Protein AF-A0A8C2XLB7-F1 (afdb_monomer_lite)

Organism: Cyclopterus lumpus (NCBI:txid8103)

Foldseek 3Di:
DDDDDDDDDDDDDDDDDDDDDDDDDDDDDDDDDDDDCPPVPVPPQVVNVVVVVLVVVLVVVLVPPPQCVVCVVVCVVPVVVSVVVSVVVSVVVSVVSVVVVVVCCVVVVVNVVSVVVVVVCVVCVVPPDDDDDDPVPCVVNVCVVCVVVVVVVVVVVVVVVVVVVVVVVVVVVVVVVVVVVVVVVVVVVVVVVVVVVVVVVVVVVVVVVVVVVVVPDDDDPDDD

Radius of gyration: 52.18 Å; chains: 1; bounding box: 110×60×165 Å

Structure (mmCIF, N/CA/C/O backbone):
data_AF-A0A8C2XLB7-F1
#
_entry.id   AF-A0A8C2XLB7-F1
#
loop_
_atom_site.group_PDB
_atom_site.id
_atom_site.type_symbol
_atom_site.label_atom_id
_atom_site.label_alt_id
_atom_site.label_comp_id
_atom_site.label_asym_id
_atom_site.label_entity_id
_atom_site.label_seq_id
_atom_site.pdbx_PDB_ins_code
_atom_site.Cartn_x
_a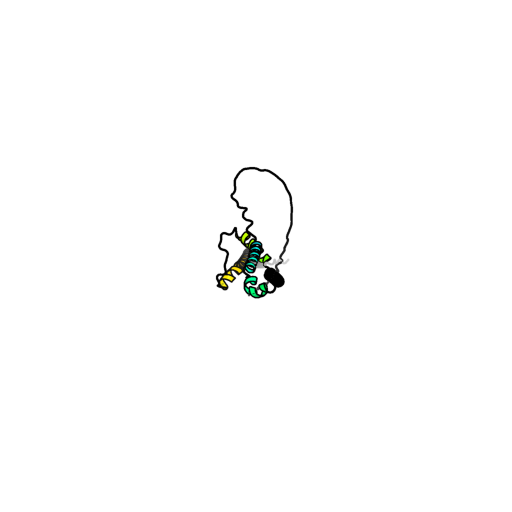tom_site.Cartn_y
_atom_site.Cartn_z
_atom_site.occupancy
_atom_site.B_iso_or_equiv
_atom_site.auth_seq_id
_atom_site.auth_comp_id
_atom_site.auth_asym_id
_atom_site.auth_atom_id
_atom_site.pdbx_PDB_model_num
ATOM 1 N N . LEU A 1 1 ? 16.020 -14.534 -42.949 1.00 37.28 1 LEU A N 1
ATOM 2 C CA . LEU A 1 1 ? 16.838 -15.021 -41.814 1.00 37.28 1 LEU A CA 1
ATOM 3 C C . LEU A 1 1 ? 17.151 -13.826 -40.925 1.00 37.28 1 LEU A C 1
ATOM 5 O O . LEU A 1 1 ? 17.959 -13.000 -41.322 1.00 37.28 1 LEU A O 1
ATOM 9 N N . ALA A 1 2 ? 16.449 -13.677 -39.801 1.00 36.38 2 ALA A N 1
ATOM 10 C CA . ALA A 1 2 ? 16.677 -12.588 -38.850 1.00 36.38 2 ALA A CA 1
ATOM 11 C C . ALA A 1 2 ? 17.469 -13.130 -37.654 1.00 36.38 2 ALA A C 1
ATOM 13 O O . ALA A 1 2 ? 17.045 -14.103 -37.034 1.00 36.38 2 ALA A O 1
ATOM 14 N N . VAL A 1 3 ? 18.616 -12.521 -37.353 1.00 40.06 3 VAL A N 1
ATOM 15 C CA . VAL A 1 3 ? 19.449 -12.897 -36.204 1.00 40.06 3 VAL A CA 1
ATOM 16 C C . VAL A 1 3 ? 19.036 -12.038 -35.012 1.00 40.06 3 VAL A C 1
ATOM 18 O O . VAL A 1 3 ? 19.357 -10.854 -34.949 1.00 40.06 3 VAL A O 1
ATOM 21 N N . LEU A 1 4 ? 18.308 -12.639 -34.071 1.00 41.53 4 LEU A N 1
ATOM 22 C CA . LEU A 1 4 ? 18.019 -12.044 -32.767 1.00 41.53 4 LEU A CA 1
ATOM 23 C C . LEU A 1 4 ? 19.268 -12.147 -31.884 1.00 41.53 4 LEU A C 1
ATOM 25 O O . LEU A 1 4 ? 19.548 -13.202 -31.319 1.00 41.53 4 LEU A O 1
ATOM 29 N N . VAL A 1 5 ? 20.016 -11.050 -31.761 1.00 49.38 5 VAL A N 1
ATOM 30 C CA . VAL A 1 5 ? 21.087 -10.931 -30.763 1.00 49.38 5 VAL A CA 1
ATOM 31 C C . VAL A 1 5 ? 20.461 -10.465 -29.451 1.00 49.38 5 VAL A C 1
ATOM 33 O O . VAL A 1 5 ? 20.040 -9.319 -29.324 1.00 49.38 5 VAL A O 1
ATOM 36 N N . TYR A 1 6 ? 20.365 -11.377 -28.487 1.00 34.84 6 TYR A N 1
ATOM 37 C CA . TYR A 1 6 ? 19.761 -11.124 -27.182 1.00 34.84 6 TYR A CA 1
ATOM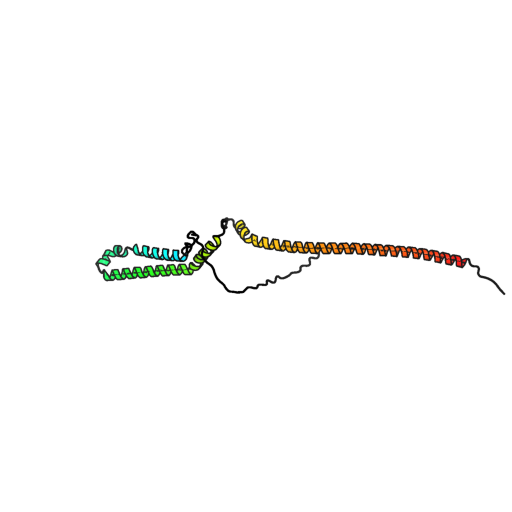 38 C C . TYR A 1 6 ? 20.851 -10.779 -26.159 1.00 34.84 6 TYR A C 1
ATOM 40 O O . TYR A 1 6 ? 21.560 -11.663 -25.681 1.00 34.84 6 TYR A O 1
ATOM 48 N N . THR A 1 7 ? 21.004 -9.497 -25.821 1.00 47.25 7 THR A N 1
ATOM 49 C CA . THR A 1 7 ? 21.932 -9.041 -24.773 1.00 47.25 7 THR A CA 1
ATOM 50 C C . THR A 1 7 ? 21.168 -8.611 -23.527 1.00 47.25 7 THR A C 1
ATOM 52 O O . THR A 1 7 ? 20.500 -7.578 -23.525 1.00 47.25 7 THR A O 1
ATOM 55 N N . HIS A 1 8 ? 21.297 -9.388 -22.451 1.00 36.34 8 HIS A N 1
ATOM 56 C CA . HIS A 1 8 ? 20.912 -8.949 -21.112 1.00 36.34 8 HIS A CA 1
ATOM 57 C C . HIS A 1 8 ? 21.812 -7.793 -20.653 1.00 36.34 8 HIS A C 1
ATOM 59 O O . HIS A 1 8 ? 23.034 -7.911 -20.715 1.00 36.34 8 HIS A O 1
ATOM 65 N N . THR A 1 9 ? 21.212 -6.748 -20.082 1.00 37.69 9 THR A N 1
ATOM 66 C CA . THR A 1 9 ? 21.927 -5.739 -19.288 1.00 37.69 9 THR A CA 1
ATOM 67 C C . THR A 1 9 ? 21.267 -5.643 -17.918 1.00 37.69 9 THR A C 1
ATOM 69 O O . THR A 1 9 ? 20.058 -5.442 -17.806 1.00 37.69 9 THR A O 1
ATOM 72 N N . THR A 1 10 ? 22.057 -5.846 -16.868 1.00 34.62 10 THR A N 1
ATOM 73 C CA . THR A 1 10 ? 21.613 -5.867 -15.470 1.00 34.62 10 THR A CA 1
ATOM 74 C C . THR A 1 10 ? 21.471 -4.461 -14.897 1.00 34.62 10 THR A C 1
ATOM 76 O O . THR A 1 10 ? 22.337 -3.614 -15.101 1.00 34.62 10 THR A O 1
ATOM 79 N N . VAL A 1 11 ? 20.408 -4.229 -14.125 1.00 35.34 11 VAL A N 1
ATOM 80 C CA . VAL A 1 11 ? 20.169 -2.965 -13.415 1.00 35.34 11 VAL A CA 1
ATOM 81 C C . VAL A 1 11 ? 21.016 -2.903 -12.144 1.00 35.34 11 VAL A C 1
ATOM 83 O O . VAL A 1 11 ? 20.865 -3.747 -11.264 1.00 35.34 11 VAL A O 1
ATOM 86 N N . THR A 1 12 ? 21.836 -1.862 -12.005 1.00 32.91 12 THR A N 1
ATOM 87 C CA . THR A 1 12 ? 22.438 -1.460 -10.725 1.00 32.91 12 THR A CA 1
ATOM 88 C C . THR A 1 12 ? 21.672 -0.272 -10.153 1.00 32.91 12 THR A C 1
ATOM 90 O O . THR A 1 12 ? 21.624 0.799 -10.756 1.00 32.91 12 THR A O 1
ATOM 93 N N . VAL A 1 13 ? 21.049 -0.478 -8.993 1.00 38.56 13 VAL A N 1
ATOM 94 C CA . VAL A 1 13 ? 20.425 0.581 -8.190 1.00 38.56 13 VAL A CA 1
ATOM 95 C C . VAL A 1 13 ? 21.513 1.236 -7.355 1.00 38.56 13 VAL A C 1
ATOM 97 O O . VAL A 1 13 ? 22.190 0.526 -6.617 1.00 38.56 13 VAL A O 1
ATOM 100 N N . ASP A 1 14 ? 21.622 2.562 -7.417 1.00 32.06 14 ASP A N 1
ATOM 101 C CA . ASP A 1 14 ? 22.458 3.318 -6.485 1.00 32.06 14 ASP A CA 1
ATOM 102 C C . ASP A 1 14 ? 21.604 4.214 -5.581 1.00 32.06 14 ASP A C 1
ATOM 104 O O . ASP A 1 14 ? 20.571 4.753 -5.994 1.00 32.06 14 ASP A O 1
ATOM 108 N N . ARG A 1 15 ? 21.993 4.288 -4.307 1.00 35.62 15 ARG A N 1
ATOM 109 C CA . ARG A 1 15 ? 21.158 4.768 -3.197 1.00 35.62 15 ARG A CA 1
ATOM 110 C C . ARG A 1 15 ? 22.037 5.521 -2.205 1.00 35.62 15 ARG A C 1
ATOM 112 O O . ARG A 1 15 ? 22.774 4.890 -1.455 1.00 35.62 15 ARG A O 1
ATOM 119 N N . MET A 1 16 ? 21.908 6.845 -2.143 1.00 33.50 16 MET A N 1
ATOM 120 C CA . MET A 1 16 ? 22.574 7.666 -1.127 1.00 33.50 16 MET A CA 1
ATOM 121 C C . MET A 1 16 ? 21.595 8.633 -0.453 1.00 33.50 16 MET A C 1
ATOM 123 O O . MET A 1 16 ? 20.759 9.254 -1.108 1.00 33.50 16 MET A O 1
ATOM 127 N N . ASN A 1 17 ? 21.721 8.717 0.871 1.00 33.91 17 ASN A N 1
ATOM 128 C CA . ASN A 1 17 ? 20.964 9.572 1.784 1.00 33.91 17 ASN A CA 1
ATOM 129 C C . ASN A 1 17 ? 21.860 10.712 2.320 1.00 33.91 17 ASN A C 1
ATOM 131 O O . ASN A 1 17 ? 23.079 10.573 2.273 1.00 33.91 17 ASN A O 1
ATOM 135 N N . GLU A 1 18 ? 21.232 11.704 2.980 1.00 32.34 18 GLU A N 1
ATOM 136 C CA . GLU A 1 18 ? 21.797 12.507 4.100 1.00 32.34 18 GLU A CA 1
ATOM 137 C C . GLU A 1 18 ? 22.985 13.466 3.761 1.00 32.34 18 GLU A C 1
ATOM 139 O O . GLU A 1 18 ? 23.674 13.294 2.765 1.00 32.34 18 GLU A O 1
ATOM 144 N N . ALA A 1 19 ? 23.274 14.564 4.486 1.00 33.53 19 ALA A N 1
ATOM 145 C CA . ALA A 1 19 ? 22.694 15.129 5.717 1.00 33.53 19 ALA A CA 1
ATOM 146 C C . ALA A 1 19 ? 22.986 16.657 5.890 1.00 33.53 19 ALA A C 1
ATOM 148 O O . ALA A 1 19 ? 24.011 17.135 5.421 1.00 33.53 19 ALA A O 1
ATOM 149 N N . THR A 1 20 ? 22.116 17.350 6.649 1.00 34.31 20 THR A N 1
ATOM 150 C CA . THR A 1 20 ? 22.376 18.399 7.688 1.00 34.31 20 THR A CA 1
ATOM 151 C C . THR A 1 20 ? 23.184 19.699 7.405 1.00 34.31 20 THR A C 1
ATOM 153 O O . THR A 1 20 ? 24.314 19.653 6.933 1.00 34.31 20 THR A O 1
ATOM 156 N N . GLY A 1 21 ? 22.680 20.866 7.869 1.00 30.14 21 GLY A N 1
ATOM 157 C CA . GLY A 1 21 ? 23.455 22.125 8.015 1.00 30.14 21 GLY A CA 1
ATOM 158 C C . GLY A 1 21 ? 22.651 23.366 8.486 1.00 30.14 21 GLY A C 1
ATOM 159 O O . GLY A 1 21 ? 21.581 23.632 7.956 1.00 30.14 21 GLY A O 1
ATOM 160 N N . ASP A 1 22 ? 23.185 24.144 9.443 1.00 32.22 22 ASP A N 1
ATOM 161 C CA . ASP A 1 22 ? 22.467 25.121 10.311 1.00 32.22 22 ASP A CA 1
ATOM 162 C C . ASP A 1 22 ? 23.403 26.309 10.731 1.00 32.22 22 ASP A C 1
ATOM 164 O O . ASP A 1 22 ? 24.603 26.208 10.482 1.00 32.22 22 ASP A O 1
ATOM 168 N N . VAL A 1 23 ? 23.036 27.463 11.342 1.00 34.12 23 VAL A N 1
ATOM 169 C CA . VAL A 1 23 ? 21.829 27.942 12.079 1.00 34.12 23 VAL A CA 1
ATOM 170 C C . VAL A 1 23 ? 21.727 29.507 12.099 1.00 34.12 23 VAL A C 1
ATOM 172 O O . VAL A 1 23 ? 22.755 30.171 11.996 1.00 34.12 23 VAL A O 1
ATOM 175 N N . SER A 1 24 ? 20.544 30.094 12.404 1.00 32.78 24 SER A N 1
ATOM 176 C CA . SER A 1 24 ? 20.321 31.489 12.930 1.00 32.78 24 SER A CA 1
ATOM 177 C C . SER A 1 24 ? 20.486 32.691 11.938 1.00 32.78 24 SER A C 1
ATOM 179 O O . SER A 1 24 ? 21.219 32.588 10.966 1.00 32.78 24 SER A O 1
ATOM 181 N N . SER A 1 25 ? 19.838 33.878 12.052 1.00 38.06 25 SER A N 1
ATOM 182 C CA . SER A 1 25 ? 19.299 34.623 13.224 1.00 38.06 25 SER A CA 1
ATOM 183 C C . SER A 1 25 ? 18.144 35.626 12.924 1.00 38.06 25 SER A C 1
ATOM 185 O O . SER A 1 25 ? 18.130 36.213 11.852 1.00 38.06 25 SER A O 1
ATOM 187 N N . GLN A 1 26 ? 17.245 35.843 13.912 1.00 35.03 26 GLN A N 1
ATOM 188 C CA . GLN A 1 26 ? 16.672 37.114 14.476 1.00 35.03 26 GLN A CA 1
ATOM 189 C C . GLN A 1 26 ? 16.518 38.414 13.620 1.00 35.03 26 GLN A C 1
ATOM 191 O O . GLN A 1 26 ? 17.398 38.725 12.834 1.00 35.03 26 GLN A O 1
ATOM 196 N N . THR A 1 27 ? 15.549 39.347 13.785 1.00 28.95 27 THR A N 1
ATOM 197 C CA . THR A 1 27 ? 14.353 39.554 14.662 1.00 28.95 27 THR A CA 1
ATOM 198 C C . THR A 1 27 ? 13.539 40.774 14.152 1.00 28.95 27 THR A C 1
ATOM 200 O O . THR A 1 27 ? 14.159 41.807 13.910 1.00 28.95 27 THR A O 1
ATOM 203 N N . THR A 1 28 ? 12.188 40.753 14.092 1.00 29.28 28 THR A N 1
ATOM 204 C CA . THR A 1 28 ? 11.311 41.943 14.363 1.00 29.28 28 THR A CA 1
ATOM 205 C C . THR A 1 28 ? 9.801 41.622 14.463 1.00 29.28 28 THR A C 1
ATOM 207 O O . THR A 1 28 ? 9.283 40.792 13.725 1.00 29.28 28 THR A O 1
ATOM 210 N N . ILE A 1 29 ? 9.102 42.323 15.369 1.00 36.28 29 ILE A N 1
ATOM 211 C CA . ILE A 1 29 ? 7.653 42.342 15.719 1.00 36.28 29 ILE A CA 1
ATOM 212 C C . ILE A 1 29 ? 7.376 43.794 16.229 1.00 36.28 29 ILE A C 1
ATOM 214 O O . ILE A 1 29 ? 8.355 44.381 16.702 1.00 36.28 29 ILE A O 1
ATOM 218 N N . PRO A 1 30 ? 6.161 44.418 16.204 1.00 44.00 30 PRO A N 1
ATOM 219 C CA . PRO A 1 30 ? 4.799 43.881 15.991 1.00 44.00 30 PRO A CA 1
ATOM 220 C C . PRO A 1 30 ? 3.924 44.588 14.922 1.00 44.00 30 PRO A C 1
ATOM 222 O O . PRO A 1 30 ? 4.174 45.718 14.518 1.00 44.00 30 PRO A O 1
ATOM 225 N N . GLY A 1 31 ? 2.791 43.961 14.573 1.00 29.36 31 GLY A N 1
ATOM 226 C CA . GLY A 1 31 ? 1.673 44.592 13.855 1.00 29.36 31 GLY A CA 1
ATOM 227 C C . GLY A 1 31 ? 0.342 43.896 14.168 1.00 29.36 31 GLY A C 1
ATOM 228 O O . GLY A 1 31 ? 0.241 42.679 14.045 1.00 29.36 31 GLY A O 1
ATOM 229 N N . SER A 1 32 ? -0.661 44.652 14.628 1.00 42.28 32 SER A N 1
ATOM 230 C CA . SER A 1 32 ? -1.947 44.120 15.114 1.00 42.28 32 SER A CA 1
ATOM 231 C C . SER A 1 32 ? -2.827 43.548 13.993 1.00 42.28 32 SER A C 1
ATOM 233 O O . SER A 1 32 ? -2.998 44.181 12.953 1.00 42.28 32 SER A O 1
ATOM 235 N N . GLY A 1 33 ? -3.444 42.387 14.235 1.00 30.98 33 GLY A N 1
ATOM 236 C CA . GLY A 1 33 ? -4.408 41.759 13.329 1.00 30.98 33 GLY A CA 1
ATOM 237 C C . GLY A 1 33 ? -5.014 40.495 13.939 1.00 30.98 33 GLY A C 1
ATOM 238 O O . GLY A 1 33 ? -4.399 39.432 13.919 1.00 30.98 33 GLY A O 1
ATOM 239 N N . SER A 1 34 ? -6.213 40.606 14.513 1.00 44.50 34 SER A N 1
ATOM 240 C CA . SER A 1 34 ? -6.883 39.518 15.236 1.00 44.50 34 SER A CA 1
ATOM 241 C C . SER A 1 34 ? -7.286 38.359 14.312 1.00 44.50 34 SER A C 1
ATOM 243 O O . SER A 1 34 ? -8.331 38.406 13.664 1.00 44.50 34 SER A O 1
ATOM 245 N N . LYS A 1 35 ? -6.482 37.290 14.280 1.00 41.12 35 LYS A N 1
ATOM 246 C CA . LYS A 1 35 ? -6.870 36.010 13.667 1.00 41.12 35 LYS A CA 1
ATOM 247 C C . LYS A 1 35 ? -7.915 35.266 14.526 1.00 41.12 35 LYS A C 1
ATOM 249 O O . LYS A 1 35 ? -7.868 35.363 15.754 1.00 41.12 35 LYS A O 1
ATOM 254 N N . PRO A 1 36 ? -8.838 34.499 13.912 1.00 45.75 36 PRO A N 1
ATOM 255 C CA . PRO A 1 36 ? -9.759 33.623 14.635 1.00 45.75 36 PRO A CA 1
ATOM 256 C C . PRO A 1 36 ? -9.019 32.414 15.251 1.00 45.75 36 PRO A C 1
ATOM 258 O O . PRO A 1 36 ? -7.890 32.119 14.856 1.00 45.75 36 PRO A O 1
ATOM 261 N N . PRO A 1 37 ? -9.628 31.692 16.213 1.00 45.28 37 PRO A N 1
ATOM 262 C CA . PRO A 1 37 ? -8.943 30.659 16.992 1.00 45.28 37 PRO A CA 1
ATOM 263 C C . PRO A 1 37 ? -8.739 29.347 16.209 1.00 45.28 37 PRO A C 1
ATOM 265 O O . PRO A 1 37 ? -9.473 28.377 16.406 1.00 45.28 37 PRO A O 1
ATOM 268 N N . GLU A 1 38 ? -7.705 29.304 15.364 1.00 46.84 38 GLU A N 1
ATOM 269 C CA . GLU A 1 38 ? -7.205 28.074 14.719 1.00 46.84 38 GLU A CA 1
ATOM 270 C C . GLU A 1 38 ? -6.606 27.086 15.757 1.00 46.84 38 GLU A C 1
ATOM 272 O O . GLU A 1 38 ? -6.640 25.874 15.568 1.00 46.84 38 GLU A O 1
ATOM 277 N N . GLU A 1 39 ? -6.166 27.561 16.930 1.00 41.53 39 GLU A N 1
ATOM 278 C CA . GLU A 1 39 ? -5.491 26.761 17.975 1.00 41.53 39 GLU A CA 1
ATOM 279 C C . GLU A 1 39 ? -6.414 25.911 18.881 1.00 41.53 39 GLU A C 1
ATOM 281 O O . GLU A 1 39 ? -6.032 25.496 19.975 1.00 41.53 39 GLU A O 1
ATOM 286 N N . LYS A 1 40 ? -7.624 25.562 18.426 1.00 37.53 40 LYS A N 1
ATOM 287 C CA . LYS A 1 40 ? -8.407 24.468 19.048 1.00 37.53 40 LYS A CA 1
ATOM 288 C C . LYS A 1 40 ? -7.981 23.077 18.543 1.00 37.53 40 LYS A C 1
ATOM 290 O O . LYS A 1 40 ? -8.587 22.073 18.913 1.00 37.53 40 LYS A O 1
ATOM 295 N N . GLU A 1 41 ? -6.935 23.010 17.715 1.00 43.84 41 GLU A N 1
ATOM 296 C CA . GLU A 1 41 ? -6.441 21.800 17.044 1.00 43.84 41 GLU A CA 1
ATOM 297 C C . GLU A 1 41 ? -5.602 20.837 17.897 1.00 43.84 41 GLU A C 1
ATOM 299 O O . GLU A 1 41 ? -5.209 19.780 17.403 1.00 43.84 41 GLU A O 1
ATOM 304 N N . ALA A 1 42 ? -5.488 21.057 19.210 1.00 46.03 42 ALA A N 1
ATOM 305 C CA . ALA A 1 42 ? -5.314 19.945 20.148 1.00 46.03 42 ALA A CA 1
ATOM 306 C C . ALA A 1 42 ? -6.610 19.101 20.239 1.00 46.03 42 ALA A C 1
ATOM 308 O O . ALA A 1 42 ? -7.129 18.850 21.332 1.00 46.03 42 ALA A O 1
ATOM 309 N N . ARG A 1 43 ? -7.144 18.656 19.082 1.00 52.19 43 ARG A N 1
ATOM 310 C CA . ARG A 1 43 ? -8.185 17.625 18.997 1.00 52.19 43 ARG A CA 1
ATOM 311 C C . ARG A 1 43 ? -7.709 16.472 19.871 1.00 52.19 43 ARG A C 1
ATOM 313 O O . ARG A 1 43 ? -6.576 16.016 19.723 1.00 52.19 43 ARG A O 1
ATOM 320 N N . PHE A 1 44 ? -8.547 16.054 20.819 1.00 57.38 44 PHE A N 1
ATOM 321 C CA . PHE A 1 44 ? -8.211 14.983 21.753 1.00 57.38 44 PHE A CA 1
ATOM 322 C C . PHE A 1 44 ? -7.685 13.780 20.964 1.00 57.38 44 PHE A C 1
ATOM 324 O O . PHE A 1 44 ? -8.456 13.189 20.209 1.00 57.38 44 PHE A O 1
ATOM 331 N N . LYS A 1 45 ? -6.395 13.438 21.142 1.00 81.06 45 LYS A N 1
ATOM 332 C CA . LYS A 1 45 ? -5.796 12.225 20.563 1.00 81.06 45 LYS A CA 1
ATOM 333 C C . LYS A 1 45 ? -6.761 11.067 20.778 1.00 81.06 45 LYS A C 1
ATOM 335 O O . LYS A 1 45 ? -7.227 10.900 21.910 1.00 81.06 45 LYS A O 1
ATOM 340 N N . ARG A 1 46 ? -7.057 10.285 19.736 1.00 91.62 46 ARG A N 1
ATOM 341 C CA . ARG A 1 46 ? -8.126 9.267 19.783 1.00 91.62 46 ARG A CA 1
ATOM 342 C C . ARG A 1 46 ? -7.989 8.323 20.986 1.00 91.62 46 ARG A C 1
ATOM 344 O O . ARG A 1 46 ? -8.989 8.018 21.631 1.00 91.62 46 ARG A O 1
ATOM 351 N N . LEU A 1 47 ? -6.753 7.972 21.348 1.00 89.44 47 LEU A N 1
ATOM 352 C CA . LEU A 1 47 ? -6.415 7.198 22.549 1.00 89.44 47 LEU A CA 1
ATOM 353 C C . LEU A 1 47 ? -6.902 7.863 23.854 1.00 89.44 47 LEU A C 1
ATOM 355 O O . LEU A 1 47 ? -7.680 7.269 24.586 1.00 89.44 47 LEU A O 1
ATOM 359 N N . LYS A 1 48 ? -6.598 9.150 24.087 1.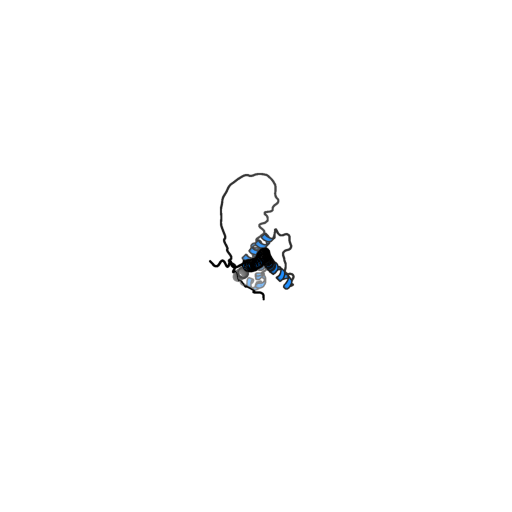00 90.44 48 LYS A N 1
ATOM 360 C CA . LYS A 1 48 ? -7.059 9.883 25.288 1.00 90.44 48 LYS A CA 1
ATOM 361 C C . LYS A 1 48 ? -8.584 9.960 25.405 1.00 90.44 48 LYS A C 1
ATOM 363 O O . LYS A 1 48 ? -9.116 10.109 26.506 1.00 90.44 48 LYS A O 1
ATOM 368 N N . LEU A 1 49 ? -9.297 9.939 24.275 1.00 92.75 49 LEU A N 1
ATOM 369 C CA . LEU A 1 49 ? -10.757 9.858 24.271 1.00 92.75 49 LEU A CA 1
ATOM 370 C C . LEU A 1 49 ? -11.227 8.445 24.643 1.00 92.75 49 LEU A C 1
ATOM 372 O O . LEU A 1 49 ? -12.132 8.321 25.465 1.00 92.75 49 LEU A O 1
ATOM 376 N N . PHE A 1 50 ? -10.595 7.412 24.081 1.00 92.38 50 PHE A N 1
ATOM 377 C CA . PHE A 1 50 ? -10.841 6.009 24.415 1.00 92.38 50 PHE A CA 1
ATOM 378 C C . PHE A 1 50 ? -10.642 5.744 25.916 1.00 92.38 50 PHE A C 1
ATOM 380 O O . PHE A 1 50 ? -11.591 5.313 26.570 1.00 92.38 50 PHE A O 1
ATOM 387 N N . ASP A 1 51 ? -9.494 6.120 26.488 1.00 91.56 51 ASP A N 1
ATOM 388 C CA . ASP A 1 51 ? -9.174 5.940 27.915 1.00 91.56 51 ASP A CA 1
ATOM 389 C C . ASP A 1 51 ? -10.257 6.555 28.812 1.00 91.56 51 ASP A C 1
ATOM 391 O O . ASP A 1 51 ? -10.791 5.925 29.726 1.00 91.56 51 ASP A O 1
ATOM 395 N N . LYS A 1 52 ? -10.648 7.795 28.493 1.00 93.81 52 LYS A N 1
ATOM 396 C CA . LYS A 1 52 ? -11.668 8.556 29.221 1.00 93.81 52 LYS A CA 1
ATOM 397 C C . LYS A 1 52 ? -13.064 7.940 29.107 1.00 93.81 52 LYS A C 1
ATOM 399 O O . LYS A 1 52 ? -13.845 8.037 30.054 1.00 93.81 52 LYS A O 1
ATOM 404 N N . VAL A 1 53 ? -13.405 7.349 27.961 1.00 94.69 53 VAL A N 1
ATOM 405 C CA . VAL A 1 53 ? -14.678 6.638 27.764 1.00 94.69 53 VAL A CA 1
ATOM 406 C C . VAL A 1 53 ? -14.674 5.320 28.533 1.00 94.69 53 VAL A C 1
ATOM 408 O O . VAL A 1 53 ? -15.655 5.036 29.221 1.00 94.69 53 VAL A O 1
ATOM 411 N N . MET A 1 54 ? -13.581 4.556 28.489 1.00 93.56 54 MET A N 1
ATOM 412 C CA . MET A 1 54 ? -13.458 3.286 29.207 1.00 93.56 54 MET A CA 1
ATOM 413 C C . MET A 1 54 ? -13.484 3.483 30.723 1.00 93.56 54 MET A C 1
ATOM 415 O O . MET A 1 54 ? -14.292 2.847 31.399 1.00 93.56 54 MET A O 1
ATOM 419 N N . GLN A 1 55 ? -12.714 4.442 31.251 1.00 92.94 55 GLN A N 1
ATOM 420 C CA . GLN A 1 55 ? -12.740 4.793 32.673 1.00 92.94 55 GLN A CA 1
ATOM 421 C C . GLN A 1 55 ? -14.160 5.160 33.135 1.00 92.94 55 GLN A C 1
ATOM 423 O O . GLN A 1 55 ? -14.677 4.560 34.076 1.00 92.94 55 GLN A O 1
ATOM 428 N N . LYS A 1 56 ? -14.833 6.090 32.440 1.00 94.94 56 LYS A N 1
ATOM 429 C CA . LYS A 1 56 ? -16.196 6.516 32.805 1.00 94.94 56 LYS A CA 1
ATOM 430 C C . LYS A 1 56 ? -17.245 5.416 32.665 1.00 94.94 56 LYS A C 1
ATOM 432 O O . LYS A 1 56 ? -18.255 5.446 33.368 1.00 94.94 56 LYS A O 1
ATOM 437 N N . SER A 1 57 ? -17.042 4.479 31.743 1.00 93.50 57 SER A N 1
ATOM 438 C CA . SER A 1 57 ? -17.939 3.335 31.565 1.00 93.50 57 SER A CA 1
ATOM 439 C C . SER A 1 57 ? -17.785 2.345 32.717 1.00 93.50 57 SER A C 1
ATOM 441 O O . SER A 1 57 ? -18.794 1.892 33.253 1.00 93.50 57 SER A O 1
ATOM 443 N N . LEU A 1 58 ? -16.549 2.087 33.163 1.00 92.06 58 LEU A N 1
ATOM 444 C CA . LEU A 1 58 ? -16.268 1.271 34.344 1.00 92.06 58 LEU A CA 1
ATOM 445 C C . LEU A 1 58 ? -16.821 1.914 35.626 1.00 92.06 58 LEU A C 1
ATOM 447 O O . LEU A 1 58 ? -17.513 1.237 36.380 1.00 92.06 58 LEU A O 1
ATOM 451 N N . GLU A 1 59 ? -16.587 3.212 35.843 1.00 91.31 59 GLU A N 1
ATOM 452 C CA . GLU A 1 59 ? -17.161 3.971 36.970 1.00 91.31 59 GLU A CA 1
ATOM 453 C C . GLU A 1 59 ? -18.689 3.797 37.025 1.00 91.31 59 GLU A C 1
ATOM 455 O O . GLU A 1 59 ? -19.228 3.300 38.013 1.00 91.31 59 GLU A O 1
ATOM 460 N N . LYS A 1 60 ? -19.390 4.078 35.916 1.00 92.44 60 LYS A N 1
ATOM 461 C CA . LYS A 1 60 ? -20.852 3.932 35.838 1.00 92.44 60 LYS A CA 1
ATOM 462 C C . LYS A 1 60 ? -21.356 2.499 35.997 1.00 92.44 60 LYS A C 1
ATOM 464 O O . LYS A 1 60 ? -22.453 2.308 36.519 1.00 92.44 60 LYS A O 1
ATOM 469 N N . PHE A 1 61 ? -20.613 1.508 35.509 1.00 89.69 61 PHE A N 1
ATOM 470 C CA . PHE A 1 61 ? -20.966 0.096 35.655 1.00 89.69 61 PHE A CA 1
ATOM 471 C C . PHE A 1 61 ? -20.932 -0.327 37.129 1.00 89.69 61 PHE A C 1
ATOM 473 O O . PHE A 1 61 ? -21.873 -0.956 37.614 1.00 89.69 61 PHE A O 1
ATOM 480 N N . ILE A 1 62 ? -19.894 0.097 37.851 1.00 87.88 62 ILE A N 1
ATOM 481 C CA . ILE A 1 62 ? -19.739 -0.137 39.288 1.00 87.88 62 ILE A CA 1
ATOM 482 C C . ILE A 1 62 ? -20.804 0.616 40.097 1.00 87.88 62 ILE A C 1
ATOM 484 O O . ILE A 1 62 ? -21.436 0.007 40.957 1.00 87.88 62 ILE A O 1
ATOM 488 N N . ASP A 1 63 ? -21.095 1.880 39.777 1.00 85.06 63 ASP A N 1
ATOM 489 C CA . ASP A 1 63 ? -22.171 2.649 40.429 1.00 85.06 63 ASP A CA 1
ATOM 490 C C . ASP A 1 63 ? -23.557 1.991 40.271 1.00 85.06 63 ASP A C 1
ATOM 492 O O . ASP A 1 63 ? -24.436 2.140 41.124 1.00 85.06 63 ASP A O 1
ATOM 496 N N . HIS A 1 64 ? -23.774 1.242 39.184 1.00 79.81 64 HIS A N 1
ATOM 497 C CA . HIS A 1 64 ? -25.014 0.496 38.954 1.00 79.81 64 HIS A CA 1
ATOM 498 C C . HIS A 1 64 ? -25.089 -0.845 39.704 1.00 79.81 64 HIS A C 1
ATOM 500 O O . HIS A 1 64 ? -26.170 -1.442 39.776 1.00 79.81 64 HIS A O 1
ATOM 506 N N . ALA A 1 65 ? -23.986 -1.332 40.281 1.00 76.69 65 ALA A N 1
ATOM 507 C CA . ALA A 1 65 ? -23.932 -2.610 40.980 1.00 76.69 65 ALA A CA 1
ATOM 508 C C . ALA A 1 65 ? -24.663 -2.532 42.334 1.00 76.69 65 ALA A C 1
ATOM 510 O O . ALA A 1 65 ? -24.101 -2.188 43.372 1.00 76.69 65 ALA A O 1
ATOM 511 N N . ARG A 1 66 ? -25.952 -2.898 42.358 1.00 81.31 66 ARG A N 1
ATOM 512 C CA . ARG A 1 66 ? -26.819 -2.790 43.551 1.00 81.31 66 ARG A CA 1
ATOM 513 C C . ARG A 1 66 ? -26.574 -3.851 44.643 1.00 81.31 66 ARG A C 1
ATOM 515 O O . ARG A 1 66 ? -27.527 -4.284 45.301 1.00 81.31 66 ARG A O 1
ATOM 522 N N . PHE A 1 67 ? -25.321 -4.249 44.861 1.00 82.75 67 PHE A N 1
ATOM 523 C CA . PHE A 1 67 ? -24.880 -5.350 45.731 1.00 82.75 67 PHE A CA 1
ATOM 524 C C . PHE A 1 67 ? -25.557 -5.340 47.114 1.00 82.75 67 PHE A C 1
ATOM 526 O O . PHE A 1 67 ? -26.174 -6.327 47.525 1.00 82.75 67 PHE A O 1
ATOM 533 N N . ALA A 1 68 ? -25.544 -4.190 47.797 1.00 80.12 68 ALA A N 1
ATOM 534 C CA . ALA A 1 68 ? -26.138 -4.040 49.126 1.00 80.12 68 ALA A CA 1
ATOM 535 C C . ALA A 1 68 ? -27.663 -4.241 49.167 1.00 80.12 68 ALA A C 1
ATOM 537 O O . ALA A 1 68 ? -28.205 -4.675 50.184 1.00 80.12 68 ALA A O 1
ATOM 538 N N . SER A 1 69 ? -28.369 -3.962 48.066 1.00 84.50 69 SER A N 1
ATOM 539 C CA . SER A 1 69 ? -29.815 -4.193 47.979 1.00 84.50 69 SER A CA 1
ATOM 540 C C . SER A 1 69 ? -30.151 -5.673 47.776 1.00 84.50 69 SER A C 1
ATOM 542 O O . SER A 1 69 ? -31.088 -6.171 48.402 1.00 84.50 69 SER A O 1
ATOM 544 N N . THR A 1 70 ? -29.344 -6.379 46.976 1.00 86.69 70 THR A N 1
ATOM 545 C CA . THR A 1 70 ? -29.512 -7.799 46.641 1.00 86.69 70 THR A CA 1
ATOM 546 C C . THR A 1 70 ? -29.228 -8.696 47.847 1.00 86.69 70 THR A C 1
ATOM 548 O O . THR A 1 70 ? -29.990 -9.617 48.129 1.00 86.69 70 THR A O 1
ATOM 551 N N . PHE A 1 71 ? -28.186 -8.387 48.627 1.00 87.69 71 PHE A N 1
ATOM 552 C CA . PHE A 1 71 ? -27.754 -9.200 49.774 1.00 87.69 71 PHE A CA 1
ATOM 553 C C . PHE A 1 71 ? -28.243 -8.685 51.143 1.00 87.69 71 PHE A C 1
ATOM 555 O O . PHE A 1 71 ? -27.696 -9.053 52.187 1.00 87.69 71 PHE A O 1
ATOM 562 N N . ARG A 1 72 ? -29.311 -7.869 51.172 1.00 88.81 72 ARG A N 1
ATOM 563 C CA . ARG A 1 72 ? -29.912 -7.276 52.392 1.00 88.81 72 ARG A CA 1
ATOM 564 C C . ARG A 1 72 ? -30.017 -8.214 53.613 1.00 88.81 72 ARG A C 1
ATOM 566 O O . ARG A 1 72 ? -29.674 -7.764 54.708 1.00 88.81 72 ARG A O 1
ATOM 573 N N . PRO A 1 73 ? -30.475 -9.481 53.500 1.00 91.25 73 PRO A N 1
ATOM 574 C CA . PRO A 1 73 ? -30.580 -10.375 54.659 1.00 91.25 73 PRO A CA 1
ATOM 575 C C . PRO A 1 73 ? -29.232 -10.701 55.314 1.00 91.25 73 PRO A C 1
ATOM 577 O O . PRO A 1 73 ? -29.182 -10.931 56.521 1.00 91.25 73 PRO A O 1
ATOM 580 N N . LEU A 1 74 ? -28.143 -10.707 54.539 1.00 88.25 74 LEU A N 1
ATOM 581 C CA . LEU A 1 74 ? -26.794 -10.986 55.031 1.00 88.25 74 LEU A CA 1
ATOM 582 C C . LEU A 1 74 ? -26.160 -9.733 55.651 1.00 88.25 74 LEU A C 1
ATOM 584 O O . LEU A 1 74 ? -25.588 -9.825 56.736 1.00 88.25 74 LEU A O 1
ATOM 588 N N . TYR A 1 75 ? -26.368 -8.557 55.043 1.00 90.00 75 TYR A N 1
ATOM 589 C CA . TYR A 1 75 ? -25.994 -7.260 55.632 1.00 90.00 75 TYR A CA 1
ATOM 590 C C . TYR A 1 75 ? -26.592 -7.056 57.032 1.00 90.00 75 TYR A C 1
ATOM 592 O O . TYR A 1 75 ? -25.898 -6.592 57.930 1.00 90.00 75 TYR A O 1
ATOM 600 N N . LYS A 1 76 ? -27.852 -7.463 57.254 1.00 90.25 76 LYS A N 1
ATOM 601 C CA . LYS A 1 76 ? -28.484 -7.411 58.586 1.00 90.25 76 LYS A CA 1
ATOM 602 C C . LYS A 1 76 ? -27.840 -8.344 59.620 1.00 90.25 76 LYS A C 1
ATOM 604 O O . LYS A 1 76 ? -27.940 -8.065 60.808 1.00 90.25 76 LYS A O 1
ATOM 609 N N . LYS A 1 77 ? -27.230 -9.458 59.195 1.00 92.75 77 LYS A N 1
ATOM 610 C CA . LYS A 1 77 ? -26.609 -10.446 60.096 1.00 92.75 77 LYS A CA 1
ATOM 611 C C . LYS A 1 77 ? -25.167 -10.098 60.459 1.00 92.75 77 LYS A C 1
ATOM 613 O O . LYS A 1 77 ? -24.752 -10.370 61.580 1.00 92.75 77 LYS A O 1
ATOM 618 N N . ASN A 1 78 ? -24.392 -9.552 59.522 1.00 91.25 78 ASN A N 1
ATOM 619 C CA . ASN A 1 78 ? -23.019 -9.122 59.784 1.00 91.25 78 ASN A CA 1
ATOM 620 C C . ASN A 1 78 ? -22.601 -8.000 58.809 1.00 91.25 78 ASN A C 1
ATOM 622 O O . ASN A 1 78 ? -22.050 -8.300 57.745 1.00 9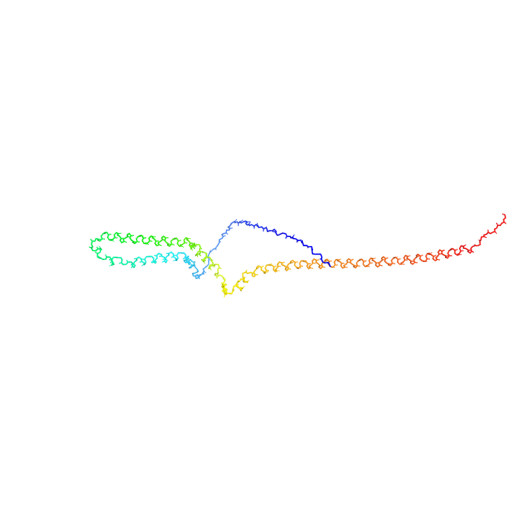1.25 78 ASN A O 1
ATOM 626 N N . PRO A 1 79 ? -22.871 -6.722 59.140 1.00 89.44 79 PRO A N 1
ATOM 627 C CA . PRO A 1 79 ? -22.612 -5.610 58.228 1.00 89.44 79 PRO A CA 1
ATOM 628 C C . PRO A 1 79 ? -21.117 -5.450 57.933 1.00 89.44 79 PRO A C 1
ATOM 630 O O . PRO A 1 79 ? -20.749 -5.416 56.766 1.00 89.44 79 PRO A O 1
ATOM 633 N N . GLN A 1 80 ? -20.246 -5.487 58.950 1.00 91.44 80 GLN A N 1
ATOM 634 C CA . GLN A 1 80 ? -18.795 -5.316 58.773 1.00 91.44 80 GLN A CA 1
ATOM 635 C C . GLN A 1 80 ? -18.174 -6.356 57.826 1.00 91.44 80 GLN A C 1
ATOM 637 O O . GLN A 1 80 ? -17.422 -5.997 56.919 1.00 91.44 80 GLN A O 1
ATOM 642 N N . LYS A 1 81 ? -18.499 -7.650 57.985 1.00 91.19 81 LYS A N 1
ATOM 643 C CA . LYS A 1 81 ? -17.994 -8.681 57.060 1.00 91.19 81 LYS A CA 1
ATOM 644 C C . LYS A 1 81 ? -18.535 -8.483 55.646 1.00 91.19 81 LYS A C 1
ATOM 646 O O . LYS A 1 81 ? -17.798 -8.683 54.687 1.00 91.19 81 LYS A O 1
ATOM 651 N N . MET A 1 82 ? -19.799 -8.089 55.505 1.00 92.81 82 MET A N 1
ATOM 652 C CA . MET A 1 82 ? -20.422 -7.917 54.193 1.00 92.81 82 MET A CA 1
ATOM 653 C C . MET A 1 82 ? -19.933 -6.658 53.460 1.00 92.81 82 MET A C 1
ATOM 655 O O . MET A 1 82 ? -19.746 -6.697 52.249 1.00 92.81 82 MET A O 1
ATOM 659 N N . GLU A 1 83 ? -19.652 -5.569 54.177 1.00 90.19 83 GLU A N 1
ATOM 660 C CA . GLU A 1 83 ? -18.975 -4.383 53.635 1.00 90.19 83 GLU A CA 1
ATOM 661 C C . GLU A 1 83 ? -17.564 -4.719 53.140 1.00 90.19 83 GLU A C 1
ATOM 663 O O . GLU A 1 83 ? -17.205 -4.322 52.032 1.00 90.19 83 GLU A O 1
ATOM 668 N N . SER A 1 84 ? -16.799 -5.517 53.896 1.00 93.81 84 SER A N 1
ATOM 669 C CA . SER A 1 84 ? -15.481 -5.999 53.458 1.00 93.81 84 SER A CA 1
ATOM 670 C C . SER A 1 84 ? -15.571 -6.852 52.188 1.00 93.81 84 SER A C 1
ATOM 672 O O . SER A 1 84 ? -14.802 -6.628 51.258 1.00 93.81 84 SER A O 1
ATOM 674 N N . ILE A 1 85 ? -16.521 -7.795 52.123 1.00 92.38 85 ILE A N 1
ATOM 675 C CA . ILE A 1 85 ? -16.738 -8.643 50.938 1.00 92.38 85 ILE A CA 1
ATOM 676 C C . ILE A 1 85 ? -17.145 -7.791 49.731 1.00 92.38 85 ILE A C 1
ATOM 678 O O . ILE A 1 85 ? -16.628 -7.996 48.636 1.00 92.38 85 ILE A O 1
ATOM 682 N N . HIS A 1 86 ? -18.041 -6.817 49.918 1.00 91.44 86 HIS A N 1
ATOM 683 C CA . HIS A 1 86 ? -18.458 -5.915 48.847 1.00 91.44 86 HIS A CA 1
ATOM 684 C C . HIS A 1 86 ? -17.282 -5.091 48.318 1.00 91.44 86 HIS A C 1
ATOM 686 O O . HIS A 1 86 ? -17.075 -5.038 47.109 1.00 91.44 86 HIS A O 1
ATOM 692 N N . LYS A 1 87 ? -16.479 -4.501 49.212 1.00 91.56 87 LYS A N 1
ATOM 693 C CA . LYS A 1 87 ? -15.282 -3.745 48.833 1.00 91.56 87 LYS A CA 1
ATOM 694 C C . LYS A 1 87 ? -14.315 -4.610 48.016 1.00 91.56 87 LYS A C 1
ATOM 696 O O . LYS A 1 87 ? -13.953 -4.209 46.915 1.00 91.56 87 LYS A O 1
ATOM 701 N N . GLN A 1 88 ? -13.980 -5.804 48.509 1.00 94.31 88 GLN A N 1
ATOM 702 C CA . GLN A 1 88 ? -13.115 -6.753 47.799 1.00 94.31 88 GLN A CA 1
ATOM 703 C C . GLN A 1 88 ? -13.681 -7.116 46.423 1.00 94.31 88 GLN A C 1
ATOM 705 O O . GLN A 1 88 ? -12.965 -7.036 45.433 1.00 94.31 88 GLN A O 1
ATOM 710 N N . PHE A 1 89 ? -14.972 -7.448 46.330 1.00 91.69 89 PHE A N 1
ATOM 711 C CA . PHE A 1 89 ? -15.619 -7.771 45.057 1.00 91.69 89 PHE A CA 1
ATOM 712 C C . PHE A 1 89 ? -15.501 -6.634 44.030 1.00 91.69 89 PHE A C 1
ATOM 714 O O . PHE A 1 89 ? -15.189 -6.893 42.871 1.00 91.69 89 PHE A O 1
ATOM 721 N N . ILE A 1 90 ? -15.712 -5.381 44.444 1.00 92.19 90 ILE A N 1
ATOM 722 C CA . ILE A 1 90 ? -15.591 -4.217 43.557 1.00 92.19 90 ILE A CA 1
ATOM 723 C C . ILE A 1 90 ? -14.130 -3.960 43.158 1.00 92.19 90 ILE A C 1
ATOM 725 O O . ILE A 1 90 ? -13.868 -3.678 41.990 1.00 92.19 90 ILE A O 1
ATOM 729 N N . GLU A 1 91 ? -13.176 -4.082 44.085 1.00 93.69 91 GLU A N 1
ATOM 730 C CA . GLU A 1 91 ? -11.741 -3.925 43.803 1.00 93.69 91 GLU A CA 1
ATOM 731 C C . GLU A 1 91 ? -11.234 -4.986 42.811 1.00 93.69 91 GLU A C 1
ATOM 733 O O . GLU A 1 91 ? -10.593 -4.636 41.819 1.00 93.69 91 GLU A O 1
ATOM 738 N N . GLU A 1 92 ? -11.586 -6.257 43.027 1.00 95.12 92 GLU A N 1
ATOM 739 C CA . GLU A 1 92 ? -11.269 -7.385 42.142 1.00 95.12 92 GLU A CA 1
ATOM 740 C C . GLU A 1 92 ? -11.909 -7.221 40.754 1.00 95.12 92 GLU A C 1
ATOM 742 O O . GLU A 1 92 ? -11.217 -7.305 39.741 1.00 95.12 92 GLU A O 1
ATOM 747 N N . LEU A 1 93 ? -13.212 -6.916 40.693 1.00 93.06 93 LEU A N 1
ATOM 748 C CA . LEU A 1 93 ? -13.951 -6.730 39.440 1.00 93.06 93 LEU A CA 1
ATOM 749 C C . LEU A 1 93 ? -13.392 -5.568 38.613 1.00 93.06 93 LEU A C 1
ATOM 751 O O . LEU A 1 93 ? -13.193 -5.697 37.406 1.00 93.06 93 LEU A O 1
ATOM 755 N N . GLN A 1 94 ? -13.107 -4.432 39.254 1.00 93.94 94 GLN A N 1
ATOM 756 C CA . GLN A 1 94 ? -12.482 -3.309 38.565 1.00 93.94 94 GLN A CA 1
ATOM 757 C C . GLN A 1 94 ? -11.051 -3.618 38.115 1.00 93.94 94 GLN A C 1
ATOM 759 O O . GLN A 1 94 ? -10.635 -3.115 37.072 1.00 93.94 94 GLN A O 1
ATOM 764 N N . ARG A 1 95 ? -10.277 -4.381 38.902 1.00 95.62 95 ARG A N 1
ATOM 765 C CA . ARG A 1 95 ? -8.917 -4.780 38.526 1.00 95.62 95 ARG A CA 1
ATOM 766 C C . ARG A 1 95 ? -8.952 -5.681 37.295 1.00 95.62 95 ARG A C 1
ATOM 768 O O . ARG A 1 95 ? -8.328 -5.319 36.306 1.00 95.62 95 ARG A O 1
ATOM 775 N N . ALA A 1 96 ? -9.759 -6.741 37.317 1.00 96.38 96 ALA A N 1
ATOM 776 C CA . ALA A 1 96 ? -9.925 -7.655 36.190 1.00 96.38 96 ALA A CA 1
ATOM 777 C C . ALA A 1 96 ? -10.361 -6.920 34.910 1.00 96.38 96 ALA A C 1
ATOM 779 O O . ALA A 1 96 ? -9.719 -7.060 33.878 1.00 96.38 96 ALA A O 1
ATOM 780 N N . ILE A 1 97 ? -11.377 -6.046 34.978 1.00 94.62 97 ILE A N 1
ATOM 781 C CA . ILE A 1 97 ? -11.818 -5.278 33.797 1.00 94.62 97 ILE A CA 1
ATOM 782 C C . ILE A 1 97 ? -10.712 -4.341 33.280 1.00 94.62 97 ILE A C 1
ATOM 784 O O . ILE A 1 97 ? -10.559 -4.193 32.069 1.00 94.62 97 ILE A O 1
ATOM 788 N N . ARG A 1 98 ? -9.925 -3.704 34.161 1.00 95.31 98 ARG A N 1
ATOM 789 C CA . ARG A 1 98 ? -8.792 -2.863 33.733 1.00 95.31 98 ARG A CA 1
ATOM 790 C C . ARG A 1 98 ? -7.682 -3.687 33.084 1.00 95.31 98 ARG A C 1
ATOM 792 O O . ARG A 1 98 ? -7.201 -3.289 32.031 1.00 95.31 98 ARG A O 1
ATOM 799 N N . GLU A 1 99 ? -7.318 -4.823 33.673 1.00 96.88 99 GLU A N 1
ATOM 800 C CA . GLU A 1 99 ? -6.334 -5.757 33.114 1.00 96.88 99 GLU A CA 1
ATOM 801 C C . GLU A 1 99 ? -6.789 -6.283 31.743 1.00 96.88 99 GLU A C 1
ATOM 803 O O . GLU A 1 99 ? -6.000 -6.294 30.803 1.00 96.88 99 GLU A O 1
ATOM 808 N N . ASP A 1 100 ? -8.063 -6.650 31.593 1.00 96.25 100 ASP A N 1
ATOM 809 C CA . ASP A 1 100 ? -8.648 -7.099 30.324 1.00 96.25 100 ASP A CA 1
ATOM 810 C C . ASP A 1 100 ? -8.617 -5.998 29.252 1.00 96.25 100 ASP A C 1
ATOM 812 O O . ASP A 1 100 ? -8.239 -6.258 28.109 1.00 96.25 100 ASP A O 1
ATOM 816 N N . ILE A 1 101 ? -8.957 -4.754 29.612 1.00 93.75 101 ILE A N 1
ATOM 817 C CA . ILE A 1 101 ? -8.873 -3.603 28.700 1.00 93.75 101 ILE A CA 1
ATOM 818 C C . ILE A 1 101 ? -7.418 -3.336 28.290 1.00 93.75 101 ILE A C 1
ATOM 820 O O . ILE A 1 101 ? -7.167 -3.139 27.103 1.00 93.75 101 ILE A O 1
ATOM 824 N N . SER A 1 102 ? -6.462 -3.368 29.224 1.00 94.56 102 SER A N 1
ATOM 825 C CA . SER A 1 102 ? -5.033 -3.215 28.912 1.00 94.56 102 SER A CA 1
ATOM 826 C C . SER A 1 102 ? -4.540 -4.295 27.949 1.00 94.56 102 SER A C 1
ATOM 828 O O . SER A 1 102 ? -3.944 -3.955 26.928 1.00 94.56 102 SER A O 1
ATOM 830 N N . ARG A 1 103 ? -4.877 -5.572 28.184 1.00 97.25 103 ARG A N 1
ATOM 831 C CA . ARG A 1 103 ? -4.521 -6.657 27.253 1.00 97.25 103 ARG A CA 1
ATOM 832 C C . ARG A 1 103 ? -5.124 -6.439 25.864 1.00 97.25 103 ARG A C 1
ATOM 834 O O . ARG A 1 103 ? -4.411 -6.573 24.880 1.00 97.25 103 ARG A O 1
ATOM 841 N N . LEU A 1 104 ? -6.383 -6.002 25.758 1.00 94.88 104 LEU A N 1
ATOM 842 C CA . LEU A 1 104 ? -7.003 -5.680 24.462 1.00 94.88 104 LEU A CA 1
ATOM 843 C C . LEU A 1 104 ? -6.338 -4.489 23.741 1.00 94.88 104 LEU A C 1
ATOM 845 O O . LEU A 1 104 ? -6.269 -4.485 22.510 1.00 94.88 104 LEU A O 1
ATOM 849 N N . ILE A 1 105 ? -5.845 -3.483 24.476 1.00 93.19 105 ILE A N 1
ATOM 850 C CA . ILE A 1 105 ? -5.064 -2.367 23.909 1.00 93.19 105 ILE A CA 1
ATOM 851 C C . ILE A 1 105 ? -3.734 -2.885 23.343 1.00 93.19 105 ILE A C 1
ATOM 853 O O . ILE A 1 105 ? -3.370 -2.522 22.222 1.00 93.19 105 ILE A O 1
ATOM 857 N N . GLU A 1 106 ? -3.033 -3.736 24.095 1.00 95.75 106 GLU A N 1
ATOM 858 C CA . GLU A 1 106 ? -1.733 -4.313 23.734 1.00 95.75 106 GLU A CA 1
ATOM 859 C C . GLU A 1 106 ? -1.850 -5.295 22.555 1.00 95.75 106 GLU A C 1
ATOM 861 O O . GLU A 1 106 ? -1.238 -5.075 21.506 1.00 95.75 106 GLU A O 1
ATOM 866 N N . GLU A 1 107 ? -2.703 -6.319 22.673 1.00 97.00 107 GLU A N 1
ATOM 867 C CA . GLU A 1 107 ? -2.997 -7.318 21.632 1.00 97.00 107 GLU A CA 1
ATOM 868 C C . GLU A 1 107 ? -3.483 -6.657 20.334 1.00 97.00 107 GLU A C 1
ATOM 870 O O . GLU A 1 107 ? -3.032 -6.993 19.237 1.00 97.00 107 GLU A O 1
ATOM 875 N N . GLY A 1 108 ? -4.374 -5.666 20.449 1.00 93.56 108 GLY A N 1
ATOM 876 C CA . GLY A 1 108 ? -4.873 -4.893 19.315 1.00 93.56 108 GLY A CA 1
ATOM 877 C C . GLY A 1 108 ? -3.871 -3.879 18.753 1.00 93.56 108 GLY A C 1
ATOM 878 O O . GLY A 1 108 ? -4.146 -3.284 17.706 1.00 93.56 108 GLY A O 1
ATOM 879 N N . SER A 1 109 ? -2.736 -3.645 19.428 1.00 95.44 109 SER A N 1
ATOM 880 C CA . SER A 1 109 ? -1.795 -2.544 19.158 1.00 95.44 109 SER A CA 1
ATOM 881 C C . SER A 1 109 ? -2.516 -1.196 18.991 1.00 95.44 109 SER A C 1
ATOM 883 O O . SER A 1 109 ? -2.236 -0.415 18.072 1.00 95.44 109 SER A O 1
ATOM 885 N N . LEU A 1 110 ? -3.518 -0.952 19.840 1.00 93.56 110 LEU A N 1
ATOM 886 C CA . LEU A 1 110 ? -4.524 0.087 19.630 1.00 93.56 110 LEU A CA 1
ATOM 887 C C . LEU A 1 110 ? -3.920 1.494 19.704 1.00 93.56 110 LEU A C 1
ATOM 889 O O . LEU A 1 110 ? -4.308 2.358 18.921 1.00 93.56 110 LEU A O 1
ATOM 893 N N . GLU A 1 111 ? -2.929 1.714 20.573 1.00 91.19 111 GLU A N 1
ATOM 894 C CA . GLU A 1 111 ? -2.217 2.995 20.669 1.00 91.19 111 GLU A CA 1
ATOM 895 C C . GLU A 1 111 ? -1.585 3.402 19.333 1.00 91.19 111 GLU A C 1
ATOM 897 O O . GLU A 1 111 ? -1.790 4.524 18.859 1.00 91.19 111 GLU A O 1
ATOM 902 N N . PHE A 1 112 ? -0.869 2.467 18.694 1.00 92.44 112 PHE A N 1
ATOM 903 C CA . PHE A 1 112 ? -0.237 2.678 17.395 1.00 92.44 112 PHE A CA 1
ATOM 904 C C . PHE A 1 112 ? -1.291 2.999 16.332 1.00 92.44 112 PHE A C 1
ATOM 906 O O . PHE A 1 112 ? -1.197 4.034 15.678 1.00 92.44 112 PHE A O 1
ATOM 913 N N . LYS A 1 113 ? -2.338 2.170 16.217 1.00 95.25 113 LYS A N 1
ATOM 914 C CA . LYS A 1 113 ? -3.393 2.329 15.200 1.00 95.25 113 LYS A CA 1
ATOM 915 C C . LYS A 1 113 ? -4.169 3.639 15.358 1.00 95.25 113 LYS A C 1
ATOM 917 O O . LYS A 1 113 ? -4.454 4.310 14.371 1.00 95.25 113 LYS A O 1
ATOM 922 N N . LEU A 1 114 ? -4.503 4.039 16.586 1.00 93.81 114 LEU A N 1
ATOM 923 C CA . LEU A 1 114 ? -5.204 5.302 16.840 1.00 93.81 114 LEU A CA 1
ATOM 924 C C . LEU A 1 114 ? -4.312 6.521 16.557 1.00 93.81 114 LEU A C 1
ATOM 926 O O . LEU A 1 114 ? -4.796 7.506 16.002 1.00 93.81 114 LEU A O 1
ATOM 930 N N . ASN A 1 115 ? -3.017 6.450 16.880 1.00 92.00 115 ASN A N 1
ATOM 931 C CA . ASN A 1 115 ? -2.058 7.519 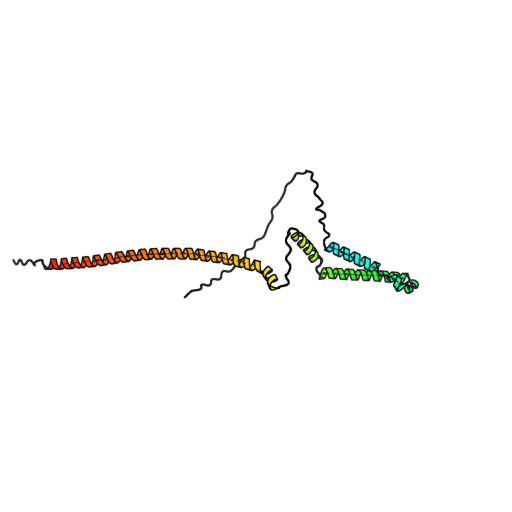16.595 1.00 92.00 115 ASN A CA 1
ATOM 932 C C . ASN A 1 115 ? -1.659 7.572 15.100 1.00 92.00 115 ASN A C 1
ATOM 934 O O . ASN A 1 115 ? -1.331 8.642 14.592 1.00 92.00 115 ASN A O 1
ATOM 938 N N . GLU A 1 116 ? -1.717 6.452 14.375 1.00 94.12 116 GLU A N 1
ATOM 939 C CA . GLU A 1 116 ? -1.612 6.387 12.909 1.00 94.12 116 GLU A CA 1
ATOM 940 C C . GLU A 1 116 ? -2.846 7.013 12.241 1.00 94.12 116 GLU A C 1
ATOM 942 O O . GLU A 1 116 ? -2.700 7.851 11.356 1.00 94.12 116 GLU A O 1
ATOM 947 N N . LEU A 1 117 ? -4.063 6.716 12.717 1.00 92.88 117 LEU A N 1
ATOM 948 C CA . LEU A 1 117 ? -5.291 7.372 12.243 1.00 92.88 117 LEU A CA 1
ATOM 949 C C . LEU A 1 117 ? -5.282 8.892 12.483 1.00 92.88 117 LEU A C 1
ATOM 951 O O . LEU A 1 117 ? -5.701 9.644 11.603 1.00 92.88 117 LEU A O 1
ATOM 955 N N . ASP A 1 118 ? -4.769 9.351 13.631 1.00 91.75 118 ASP A N 1
ATOM 956 C CA . ASP A 1 118 ? -4.551 10.781 13.901 1.00 91.75 118 ASP A CA 1
ATOM 957 C C . ASP A 1 118 ? -3.584 11.407 12.866 1.00 91.75 118 ASP A C 1
ATOM 959 O O . ASP A 1 118 ? -3.804 12.530 12.409 1.00 91.75 118 ASP A O 1
ATOM 963 N N . GLN A 1 119 ? -2.533 10.695 12.441 1.00 91.75 119 GLN A N 1
ATOM 964 C CA . GLN A 1 119 ? -1.597 11.165 11.407 1.00 91.75 119 GLN A CA 1
ATOM 965 C C . GLN A 1 119 ? -2.213 11.157 10.002 1.00 91.75 119 GLN A C 1
ATOM 967 O O . GLN A 1 119 ? -2.090 12.147 9.280 1.00 91.75 119 GLN A O 1
ATOM 972 N N . LEU A 1 120 ? -2.909 10.080 9.625 1.00 91.31 120 LEU A N 1
ATOM 973 C CA . LEU A 1 120 ? -3.563 9.935 8.322 1.00 91.31 120 LEU A CA 1
ATOM 974 C C . LEU A 1 120 ? -4.650 10.995 8.109 1.00 91.31 120 LEU A C 1
ATOM 976 O O . LEU A 1 120 ? -4.715 11.584 7.032 1.00 91.31 120 LEU A O 1
ATOM 980 N N . GLU A 1 121 ? -5.455 11.303 9.132 1.00 90.31 121 GLU A N 1
ATOM 981 C CA . GLU A 1 121 ? -6.415 12.414 9.071 1.00 90.31 121 GLU A CA 1
ATOM 982 C C . GLU A 1 121 ? -5.699 13.747 8.823 1.00 90.31 121 GLU A C 1
ATOM 984 O O . GLU A 1 121 ? -6.077 14.491 7.919 1.00 90.31 121 GLU A O 1
ATOM 989 N N . ASN A 1 122 ? -4.640 14.041 9.585 1.00 89.56 122 ASN A N 1
ATOM 990 C CA . ASN A 1 122 ? -3.881 15.285 9.446 1.00 89.56 122 ASN A CA 1
ATOM 991 C C . ASN A 1 122 ? -3.213 15.428 8.068 1.00 89.56 122 ASN A C 1
ATOM 993 O O . ASN A 1 122 ? -3.221 16.523 7.506 1.00 89.56 122 ASN A O 1
ATOM 997 N N . ALA A 1 123 ? -2.686 14.339 7.501 1.00 90.38 123 ALA A N 1
ATOM 998 C CA . ALA A 1 123 ? -2.153 14.317 6.140 1.00 90.38 123 ALA A CA 1
ATOM 999 C C . ALA A 1 123 ? -3.259 14.511 5.084 1.00 90.38 123 ALA A C 1
ATOM 1001 O O . ALA A 1 123 ? -3.061 15.222 4.098 1.00 90.38 123 ALA A O 1
ATOM 1002 N N . ALA A 1 124 ? -4.441 13.928 5.309 1.00 89.75 124 ALA A N 1
ATOM 1003 C CA . ALA A 1 124 ? -5.573 14.011 4.394 1.00 89.75 124 ALA A CA 1
ATOM 1004 C C . ALA A 1 124 ? -6.275 15.382 4.383 1.00 89.75 124 ALA A C 1
ATOM 1006 O O . ALA A 1 124 ? -6.849 15.725 3.354 1.00 89.75 124 ALA A O 1
ATOM 1007 N N . LYS A 1 125 ? -6.194 16.190 5.457 1.00 88.00 125 LYS A N 1
ATOM 1008 C CA . LYS A 1 125 ? -6.863 17.510 5.595 1.00 88.00 125 LYS A CA 1
ATOM 1009 C C . LYS A 1 125 ? -6.718 18.461 4.397 1.00 88.00 125 LYS A C 1
ATOM 1011 O O . LYS A 1 125 ? -7.566 19.329 4.220 1.00 88.00 125 LYS A O 1
ATOM 1016 N N . LYS A 1 126 ? -5.632 18.355 3.622 1.00 86.88 126 LYS A N 1
ATOM 1017 C CA . LYS A 1 126 ? -5.346 19.228 2.468 1.00 86.88 126 LYS A CA 1
ATOM 1018 C C . LYS A 1 126 ? -5.953 18.737 1.149 1.00 86.88 126 LYS A C 1
ATOM 1020 O O . LYS A 1 126 ? -5.982 19.502 0.191 1.00 86.88 126 LYS A O 1
ATOM 1025 N N . ASN A 1 127 ? -6.418 17.491 1.089 1.00 87.19 127 ASN A N 1
ATOM 1026 C CA . ASN A 1 127 ? -7.007 16.904 -0.110 1.00 87.19 127 ASN A CA 1
ATOM 1027 C C . ASN A 1 127 ? -8.526 17.099 -0.060 1.00 87.19 127 ASN A C 1
ATOM 1029 O O . ASN A 1 127 ? -9.192 16.563 0.823 1.00 87.19 127 ASN A O 1
ATOM 1033 N N . ALA A 1 128 ? -9.065 17.878 -0.999 1.00 85.12 128 ALA A N 1
ATOM 1034 C CA . ALA A 1 128 ? -10.508 18.095 -1.124 1.00 85.12 128 ALA A CA 1
ATOM 1035 C C . ALA A 1 128 ? -11.224 16.940 -1.851 1.00 85.12 128 ALA A C 1
ATOM 1037 O O . ALA A 1 128 ? -12.443 16.805 -1.740 1.00 85.12 128 ALA A O 1
ATOM 1038 N N . ASP A 1 129 ? -10.475 16.116 -2.589 1.00 89.25 129 ASP A N 1
ATOM 1039 C CA . ASP A 1 129 ? -11.022 15.014 -3.373 1.00 89.25 129 ASP A CA 1
ATOM 1040 C C . ASP A 1 129 ? -11.538 13.867 -2.483 1.00 89.25 129 ASP A C 1
ATOM 1042 O O . ASP A 1 129 ? -10.921 13.541 -1.460 1.00 89.25 129 ASP A O 1
ATOM 1046 N N . PRO A 1 130 ? -12.638 13.192 -2.872 1.00 87.88 130 PRO A N 1
ATOM 1047 C CA . PRO A 1 130 ? -13.105 11.995 -2.188 1.00 87.88 130 PRO A CA 1
ATOM 1048 C C . PRO A 1 130 ? -12.016 10.918 -2.145 1.00 87.88 130 PRO A C 1
ATOM 1050 O O . PRO A 1 130 ? -11.554 10.429 -3.176 1.00 87.88 130 PRO A O 1
ATOM 1053 N N . ALA A 1 131 ? -11.622 10.512 -0.938 1.00 87.62 131 ALA A N 1
ATOM 1054 C CA . ALA A 1 131 ? -10.647 9.444 -0.761 1.00 87.62 131 ALA A CA 1
ATOM 1055 C C . ALA A 1 131 ? -11.156 8.128 -1.377 1.00 87.62 131 ALA A C 1
ATOM 1057 O O . ALA A 1 131 ? -12.298 7.731 -1.131 1.00 87.62 131 ALA A O 1
ATOM 1058 N N . TRP A 1 132 ? -10.287 7.432 -2.119 1.00 88.38 132 TRP A N 1
ATOM 1059 C CA . TRP A 1 132 ? -10.619 6.179 -2.805 1.00 88.38 132 TRP A CA 1
ATOM 1060 C C . TRP A 1 132 ? -11.251 5.143 -1.864 1.00 88.38 132 TRP A C 1
ATOM 1062 O O . TRP A 1 132 ? -10.887 5.027 -0.687 1.00 88.38 132 TRP A O 1
ATOM 1072 N N . ARG A 1 133 ? -12.212 4.385 -2.389 1.00 89.69 133 ARG A N 1
ATOM 1073 C CA . ARG A 1 133 ? -12.869 3.261 -1.719 1.00 89.69 133 ARG A CA 1
ATOM 1074 C C . ARG A 1 133 ? -12.927 2.088 -2.699 1.00 89.69 133 ARG A C 1
ATOM 1076 O O . ARG A 1 133 ? -13.174 2.350 -3.877 1.00 89.69 133 ARG A O 1
ATOM 1083 N N . PRO A 1 134 ? -12.755 0.839 -2.230 1.00 90.69 134 PRO A N 1
ATOM 1084 C CA . PRO A 1 134 ? -13.029 -0.336 -3.045 1.00 90.69 134 PRO A CA 1
ATOM 1085 C C . PRO A 1 134 ? -14.442 -0.261 -3.627 1.00 90.69 134 PRO A C 1
ATOM 1087 O O . PRO A 1 134 ? -15.404 0.002 -2.901 1.00 90.69 134 PRO A O 1
ATOM 1090 N N . SER A 1 135 ? -14.557 -0.486 -4.930 1.00 91.25 135 SER A N 1
ATOM 1091 C CA . SER A 1 135 ? -15.829 -0.617 -5.643 1.00 91.25 135 SER A CA 1
ATOM 1092 C C . SER A 1 135 ? -16.577 -1.895 -5.256 1.00 91.25 135 SER A C 1
ATOM 1094 O O . SER A 1 135 ? -17.793 -1.972 -5.427 1.00 91.25 135 SER A O 1
ATOM 1096 N N . GLY A 1 136 ? -15.856 -2.896 -4.735 1.00 93.38 136 GLY A N 1
ATOM 1097 C CA . GLY A 1 136 ? -16.373 -4.244 -4.509 1.00 93.38 136 GLY A CA 1
ATOM 1098 C C . GLY A 1 136 ? -16.258 -5.145 -5.742 1.00 93.38 136 GLY A C 1
ATOM 1099 O O . GLY A 1 136 ? -16.654 -6.306 -5.671 1.00 93.38 136 GLY A O 1
ATOM 1100 N N . VAL A 1 137 ? -15.696 -4.637 -6.845 1.00 94.62 137 VAL A N 1
ATOM 1101 C CA . VAL A 1 137 ? -15.342 -5.401 -8.048 1.00 94.62 137 VAL A CA 1
ATOM 1102 C C . VAL A 1 137 ? -13.821 -5.610 -8.042 1.00 94.62 137 VAL A C 1
ATOM 1104 O O . VAL A 1 137 ? -13.082 -4.656 -8.313 1.00 94.62 137 VAL A O 1
ATOM 1107 N N . PRO A 1 138 ? -13.320 -6.822 -7.721 1.00 92.38 138 PRO A N 1
ATOM 1108 C CA . PRO A 1 138 ? -11.891 -7.065 -7.519 1.00 92.38 138 PRO A CA 1
ATOM 1109 C C . PRO A 1 138 ? -11.016 -6.649 -8.702 1.00 92.38 138 PRO A C 1
ATOM 1111 O O . PRO A 1 138 ? -9.945 -6.086 -8.500 1.00 92.38 138 PRO A O 1
ATOM 1114 N N . GLU A 1 139 ? -11.478 -6.871 -9.932 1.00 91.81 139 GLU A N 1
ATOM 1115 C CA . GLU A 1 139 ? -10.765 -6.521 -11.160 1.00 91.81 139 GLU A CA 1
ATOM 1116 C C . GLU A 1 139 ? -10.535 -5.005 -11.261 1.00 91.81 139 GLU A C 1
ATOM 1118 O O . GLU A 1 139 ? -9.420 -4.558 -11.536 1.00 91.81 139 GLU A O 1
ATOM 1123 N N . GLN A 1 140 ? -11.568 -4.204 -10.983 1.00 89.94 140 GLN A N 1
ATOM 1124 C CA . GLN A 1 140 ? -11.494 -2.743 -11.029 1.00 89.94 140 GLN A CA 1
ATOM 1125 C C . GLN A 1 140 ? -10.617 -2.189 -9.899 1.00 89.94 140 GLN A C 1
ATOM 1127 O O . GLN A 1 140 ? -9.788 -1.301 -10.126 1.00 89.94 140 GLN A O 1
ATOM 1132 N N . ASP A 1 141 ? -10.766 -2.742 -8.695 1.00 91.38 141 ASP A N 1
ATOM 1133 C CA . ASP A 1 141 ? -9.999 -2.323 -7.525 1.00 91.38 141 ASP A CA 1
ATOM 1134 C C . ASP A 1 141 ? -8.507 -2.652 -7.704 1.00 91.38 141 ASP A C 1
ATOM 1136 O O . ASP A 1 141 ? -7.646 -1.809 -7.436 1.00 91.38 141 ASP A O 1
ATOM 1140 N N . PHE A 1 142 ? -8.183 -3.819 -8.267 1.00 89.38 142 PHE A N 1
ATOM 1141 C CA . PHE A 1 142 ? -6.810 -4.238 -8.553 1.00 89.38 142 PHE A CA 1
ATOM 1142 C C . PHE A 1 142 ? -6.164 -3.436 -9.695 1.00 89.38 142 PHE A C 1
ATOM 1144 O O . PHE A 1 142 ? -4.994 -3.055 -9.594 1.00 89.38 142 PHE A O 1
ATOM 1151 N N . CYS A 1 143 ? -6.920 -3.083 -10.742 1.00 87.81 143 CYS A N 1
ATOM 1152 C CA . CYS A 1 143 ? -6.448 -2.172 -11.789 1.00 87.81 143 CYS A CA 1
ATOM 1153 C C . CYS A 1 143 ? -5.992 -0.818 -11.224 1.00 87.81 143 CYS A C 1
ATOM 1155 O O . CYS A 1 143 ? -4.980 -0.287 -11.686 1.00 87.81 143 CYS A O 1
ATOM 1157 N N . SER A 1 144 ? -6.683 -0.278 -10.211 1.00 83.75 144 SER A N 1
ATOM 1158 C CA . SER A 1 144 ? -6.302 0.997 -9.583 1.00 83.75 144 SER A CA 1
ATOM 1159 C C . SER A 1 144 ? -4.919 0.938 -8.912 1.00 83.75 144 SER A C 1
ATOM 1161 O O . SER A 1 144 ? -4.129 1.872 -9.041 1.00 83.75 144 SER A O 1
ATOM 1163 N N . PHE A 1 145 ? -4.592 -0.194 -8.278 1.00 87.75 145 PHE A N 1
ATOM 1164 C CA . PHE A 1 145 ? -3.305 -0.440 -7.626 1.00 87.75 145 PHE A CA 1
ATOM 1165 C C . PHE A 1 145 ? -2.171 -0.708 -8.628 1.00 87.75 145 PHE A C 1
ATOM 1167 O O . PHE A 1 145 ? -1.047 -0.244 -8.432 1.00 87.75 145 PHE A O 1
ATOM 1174 N N . LEU A 1 146 ? -2.448 -1.436 -9.716 1.00 92.56 146 LEU A N 1
ATOM 1175 C CA . LEU A 1 146 ? -1.434 -1.785 -10.716 1.00 92.56 146 LEU A CA 1
ATOM 1176 C C . LEU A 1 146 ? -1.098 -0.655 -11.698 1.00 92.56 146 LEU A C 1
ATOM 1178 O O . LEU A 1 146 ? 0.017 -0.624 -12.225 1.00 92.56 146 LEU A O 1
ATOM 1182 N N . MET A 1 147 ? -2.024 0.277 -11.949 1.00 93.69 147 MET A N 1
ATOM 1183 C CA . MET A 1 147 ? -1.865 1.320 -12.971 1.00 93.69 147 MET A CA 1
ATOM 1184 C C . MET A 1 147 ? -0.527 2.094 -12.898 1.00 93.69 147 MET A C 1
ATOM 1186 O O . MET A 1 147 ? 0.112 2.238 -13.945 1.00 93.69 147 MET A O 1
ATOM 1190 N N . PRO A 1 148 ? -0.019 2.529 -11.722 1.00 93.88 148 PRO A N 1
ATOM 1191 C CA . PRO A 1 148 ? 1.257 3.249 -11.638 1.00 93.88 148 PRO A CA 1
ATOM 1192 C C . PRO A 1 148 ? 2.469 2.419 -12.093 1.00 93.88 148 PRO A C 1
ATOM 1194 O O . PRO A 1 148 ? 3.425 2.964 -12.649 1.00 93.88 148 PRO A O 1
ATOM 1197 N N . TYR A 1 149 ? 2.438 1.096 -11.893 1.00 95.75 149 TYR A N 1
ATOM 1198 C CA . TYR A 1 149 ? 3.507 0.194 -12.329 1.00 95.75 149 TYR A CA 1
ATOM 1199 C C . TYR A 1 149 ? 3.522 0.054 -13.852 1.00 95.75 149 TYR A C 1
ATOM 1201 O O . TYR A 1 149 ? 4.580 0.198 -14.469 1.00 95.75 149 TYR A O 1
ATOM 1209 N N . TYR A 1 150 ? 2.352 -0.142 -14.469 1.00 96.00 150 TYR A N 1
ATOM 1210 C CA . TYR A 1 150 ? 2.240 -0.219 -15.926 1.00 96.00 150 TYR A CA 1
ATOM 1211 C C . TYR A 1 150 ? 2.587 1.108 -16.606 1.00 96.00 150 TYR A C 1
ATOM 1213 O O . TYR A 1 150 ? 3.328 1.100 -17.583 1.00 96.00 150 TYR A O 1
ATOM 1221 N N . GLN A 1 151 ? 2.176 2.251 -16.048 1.00 97.31 151 GLN A N 1
ATOM 1222 C CA . GLN A 1 151 ? 2.586 3.574 -16.539 1.00 97.31 151 GLN A CA 1
ATOM 1223 C C . GLN A 1 151 ? 4.111 3.772 -16.478 1.00 97.31 151 GLN A C 1
ATOM 1225 O O . GLN A 1 151 ? 4.713 4.313 -17.410 1.00 97.31 151 GLN A O 1
ATOM 1230 N N . LYS A 1 152 ? 4.771 3.303 -15.408 1.00 97.56 152 LYS A N 1
ATOM 1231 C CA . LYS A 1 152 ? 6.238 3.342 -15.294 1.00 97.56 152 LYS A CA 1
ATOM 1232 C C . LYS A 1 152 ? 6.914 2.453 -16.344 1.00 97.56 152 LYS A C 1
ATOM 1234 O O . LYS A 1 152 ? 7.884 2.890 -16.965 1.00 97.56 152 LYS A O 1
ATOM 1239 N N . GLN A 1 153 ? 6.403 1.239 -16.558 1.00 97.94 153 GLN A N 1
ATOM 1240 C CA . GLN A 1 153 ? 6.913 0.314 -17.572 1.00 97.94 153 GLN A CA 1
ATOM 1241 C C . GLN A 1 153 ? 6.719 0.865 -18.991 1.00 97.94 153 GLN A C 1
ATOM 1243 O O . GLN A 1 153 ? 7.661 0.865 -19.778 1.00 97.94 153 GLN A O 1
ATOM 1248 N N . GLU A 1 154 ? 5.535 1.390 -19.304 1.00 98.25 154 GLU A N 1
ATOM 1249 C CA . GLU A 1 154 ? 5.233 2.004 -20.597 1.00 98.25 154 GLU A CA 1
ATOM 1250 C C . GLU A 1 154 ? 6.176 3.178 -20.886 1.00 98.25 154 GLU A C 1
ATOM 1252 O O . GLU A 1 154 ? 6.767 3.249 -21.965 1.00 98.25 154 GLU A O 1
ATOM 1257 N N . LYS A 1 155 ? 6.372 4.077 -19.911 1.00 98.50 155 LYS A N 1
ATOM 1258 C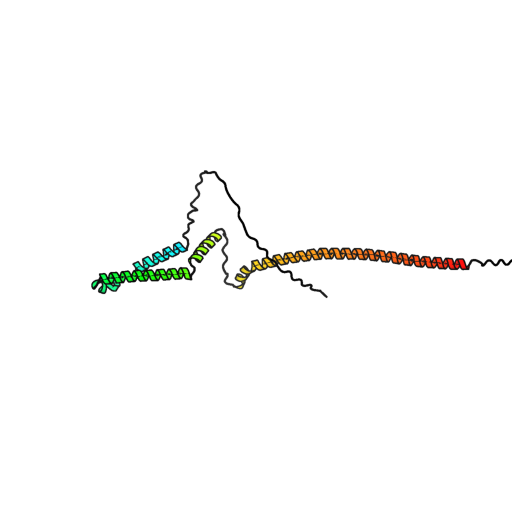 CA . LYS A 1 155 ? 7.296 5.210 -20.043 1.00 98.50 155 LYS A CA 1
ATOM 1259 C C . LYS A 1 155 ? 8.720 4.746 -20.358 1.00 98.50 155 LYS A C 1
ATOM 1261 O O . LYS A 1 155 ? 9.346 5.316 -21.249 1.00 98.50 155 LYS A O 1
ATOM 1266 N N . TYR A 1 156 ? 9.205 3.711 -19.670 1.00 98.44 156 TYR A N 1
ATOM 1267 C CA . TYR A 1 156 ? 10.520 3.124 -19.929 1.00 98.44 156 TYR A CA 1
ATOM 1268 C C . TYR A 1 156 ? 10.612 2.513 -21.339 1.00 98.44 156 TYR A C 1
ATOM 1270 O O . TYR A 1 156 ? 11.517 2.849 -22.100 1.00 98.44 156 TYR A O 1
ATOM 1278 N N . MET A 1 157 ? 9.638 1.690 -21.739 1.00 98.75 157 MET A N 1
ATOM 1279 C CA . MET A 1 157 ? 9.639 1.060 -23.066 1.00 98.75 157 MET A CA 1
ATOM 1280 C C . MET A 1 157 ? 9.547 2.083 -24.207 1.00 98.75 157 MET A C 1
ATOM 1282 O O . MET A 1 157 ? 10.219 1.920 -25.223 1.00 98.75 157 MET A O 1
ATOM 1286 N N . ARG A 1 158 ? 8.780 3.170 -24.035 1.00 98.69 158 ARG A N 1
ATOM 1287 C CA . ARG A 1 158 ? 8.743 4.295 -24.987 1.00 98.69 158 ARG A CA 1
ATOM 1288 C C . ARG A 1 158 ? 10.108 4.989 -25.110 1.00 98.69 158 ARG A C 1
ATOM 1290 O O . ARG A 1 158 ? 10.485 5.376 -26.212 1.00 98.69 158 ARG A O 1
ATOM 1297 N N . GLN A 1 159 ? 10.860 5.134 -24.015 1.00 98.69 159 GLN A N 1
ATOM 1298 C CA . GLN A 1 159 ? 12.202 5.732 -24.038 1.00 98.69 159 GLN A CA 1
ATOM 1299 C C . GLN A 1 159 ? 13.209 4.860 -24.804 1.00 98.69 159 GLN A C 1
ATOM 1301 O O . GLN A 1 159 ? 13.888 5.372 -25.694 1.00 98.69 159 GLN A O 1
ATOM 1306 N N . GLU A 1 160 ? 13.263 3.554 -24.527 1.00 98.62 160 GLU A N 1
ATOM 1307 C CA . GLU A 1 160 ? 14.155 2.631 -25.251 1.00 98.62 160 GLU A CA 1
ATOM 1308 C C . GLU A 1 160 ? 13.767 2.486 -26.731 1.00 98.62 160 GLU A C 1
ATOM 1310 O O . GLU A 1 160 ? 14.638 2.480 -27.601 1.00 98.62 160 GLU A O 1
ATOM 1315 N N . LEU A 1 161 ? 12.467 2.448 -27.050 1.00 98.75 161 LEU A N 1
ATOM 1316 C CA . LEU A 1 161 ? 12.002 2.403 -28.438 1.00 98.75 161 LEU A CA 1
ATOM 1317 C C . LEU A 1 161 ? 12.462 3.637 -29.229 1.00 98.75 161 LEU A C 1
ATOM 1319 O O . LEU A 1 161 ? 12.988 3.490 -30.332 1.00 98.75 161 LEU A O 1
ATOM 1323 N N . ASN A 1 162 ? 12.321 4.837 -28.656 1.00 98.62 162 ASN A N 1
ATOM 1324 C CA . ASN A 1 162 ? 12.769 6.080 -29.288 1.00 98.62 162 ASN A CA 1
ATOM 1325 C C . ASN A 1 162 ? 14.289 6.087 -29.526 1.00 98.62 162 ASN A C 1
ATOM 1327 O O . ASN A 1 162 ? 14.744 6.526 -30.582 1.00 98.62 162 ASN A O 1
ATOM 1331 N N . LYS A 1 163 ? 15.074 5.569 -28.572 1.00 98.69 163 LYS A N 1
ATOM 1332 C CA . LYS A 1 163 ? 16.530 5.423 -28.703 1.00 98.69 163 LYS A CA 1
ATOM 1333 C C . LYS A 1 163 ? 16.895 4.494 -29.866 1.00 98.69 163 LYS A C 1
ATOM 1335 O O . LYS A 1 163 ? 17.633 4.901 -30.760 1.00 98.69 163 LYS A O 1
ATOM 1340 N N . ILE A 1 164 ? 16.317 3.291 -29.906 1.00 98.62 164 ILE A N 1
ATOM 1341 C CA . ILE A 1 164 ? 16.555 2.306 -30.974 1.00 98.62 164 ILE A CA 1
ATOM 1342 C C . ILE A 1 164 ? 16.127 2.857 -32.344 1.00 98.62 164 ILE A C 1
ATOM 1344 O O . ILE A 1 164 ? 16.808 2.634 -33.344 1.00 98.62 164 ILE A O 1
ATOM 1348 N N . GLN A 1 165 ? 15.018 3.600 -32.417 1.00 98.69 165 GLN A N 1
ATOM 1349 C CA . GLN A 1 165 ? 14.575 4.246 -33.656 1.00 98.69 165 GLN A CA 1
ATOM 1350 C C . GLN A 1 165 ? 15.558 5.323 -34.138 1.00 98.69 165 GLN A C 1
ATOM 1352 O O . GLN A 1 165 ? 15.868 5.360 -35.329 1.00 98.69 165 GLN A O 1
ATOM 1357 N N . ALA A 1 166 ? 16.089 6.156 -33.237 1.00 98.56 166 ALA A N 1
ATOM 1358 C CA . ALA A 1 166 ? 17.087 7.170 -33.575 1.00 98.56 166 ALA A CA 1
ATOM 1359 C C . ALA A 1 166 ? 18.414 6.547 -34.053 1.00 98.56 166 ALA A C 1
ATOM 1361 O O . ALA A 1 166 ? 18.953 6.956 -35.084 1.00 98.56 166 ALA A O 1
ATOM 1362 N N . GLU A 1 167 ? 18.906 5.519 -33.355 1.00 98.56 167 GLU A N 1
ATOM 1363 C CA . GLU A 1 167 ? 20.114 4.776 -33.738 1.00 98.56 167 GLU A CA 1
ATOM 1364 C C . GLU A 1 167 ? 19.944 4.098 -35.109 1.00 98.56 167 GLU A C 1
ATOM 1366 O O . GLU A 1 167 ? 20.789 4.263 -35.993 1.00 98.56 167 GLU A O 1
ATOM 1371 N N . ASN A 1 168 ? 18.815 3.419 -35.346 1.00 98.62 168 ASN A N 1
ATOM 1372 C CA . ASN A 1 168 ? 18.513 2.801 -36.640 1.00 98.62 168 ASN A CA 1
ATOM 1373 C C . ASN A 1 168 ? 18.378 3.825 -37.776 1.00 98.62 168 ASN A C 1
ATOM 1375 O O . ASN A 1 168 ? 18.834 3.556 -38.888 1.00 98.62 168 ASN A O 1
ATOM 1379 N N . ALA A 1 169 ? 17.793 5.000 -37.525 1.00 98.56 169 ALA A N 1
ATOM 1380 C CA . ALA A 1 169 ? 17.705 6.064 -38.524 1.00 98.56 169 ALA A CA 1
ATOM 1381 C C . ALA A 1 169 ? 19.101 6.568 -38.934 1.00 98.56 169 ALA A C 1
ATOM 1383 O O . ALA A 1 169 ? 19.399 6.648 -40.128 1.00 98.56 169 ALA A O 1
ATOM 1384 N N . ALA A 1 170 ? 19.984 6.821 -37.961 1.00 98.50 170 ALA A N 1
ATOM 1385 C CA . ALA A 1 170 ? 21.363 7.241 -38.213 1.00 98.50 170 ALA A CA 1
ATOM 1386 C C . ALA A 1 170 ? 22.182 6.162 -38.951 1.00 98.50 170 ALA A C 1
ATOM 1388 O O . ALA A 1 170 ? 22.902 6.463 -39.908 1.00 98.50 170 ALA A O 1
ATOM 1389 N N . LEU A 1 171 ? 22.041 4.890 -38.561 1.00 98.69 171 LEU A N 1
ATOM 1390 C CA . LEU A 1 171 ? 22.689 3.763 -39.241 1.00 98.69 171 LEU A CA 1
ATOM 1391 C C . LEU A 1 171 ? 22.176 3.582 -40.676 1.00 98.69 171 LEU A C 1
ATOM 1393 O O . LEU A 1 171 ? 22.977 3.353 -41.582 1.00 98.69 171 LEU A O 1
ATOM 1397 N N . SER A 1 172 ? 20.869 3.736 -40.902 1.00 98.50 172 SER A N 1
ATOM 1398 C CA . SER A 1 172 ? 20.254 3.653 -42.232 1.00 98.50 172 SER A CA 1
ATOM 1399 C C . SER A 1 172 ? 20.761 4.758 -43.167 1.00 98.50 172 SER A C 1
ATOM 1401 O O . SER A 1 172 ? 21.169 4.467 -44.293 1.00 98.50 172 SER A O 1
ATOM 1403 N N . GLN A 1 173 ? 20.848 6.003 -42.679 1.00 98.56 173 GLN A N 1
ATOM 1404 C CA . GLN A 1 173 ? 21.449 7.120 -43.421 1.00 98.56 173 GLN A CA 1
ATOM 1405 C C . GLN A 1 173 ? 22.918 6.847 -43.773 1.00 98.56 173 GLN A C 1
ATOM 1407 O O . GLN A 1 173 ? 23.314 6.999 -44.928 1.00 98.56 173 GLN A O 1
ATOM 1412 N N . LYS A 1 174 ? 23.722 6.371 -42.811 1.00 98.50 174 LYS A N 1
ATOM 1413 C CA . LYS A 1 174 ? 25.135 6.031 -43.046 1.00 98.50 174 LYS A CA 1
ATOM 1414 C C . LYS A 1 174 ? 25.299 4.900 -44.067 1.00 98.50 174 LYS A C 1
ATOM 1416 O O . LYS A 1 174 ? 26.177 4.974 -44.925 1.00 98.50 174 LYS A O 1
ATOM 1421 N N . ALA A 1 175 ? 24.454 3.871 -44.003 1.00 98.69 175 ALA A N 1
ATOM 1422 C CA . ALA A 1 175 ? 24.453 2.776 -44.969 1.00 98.69 175 ALA A CA 1
ATOM 1423 C C . ALA A 1 175 ? 24.050 3.248 -46.376 1.00 98.69 175 ALA A C 1
ATOM 1425 O O . ALA A 1 175 ? 24.620 2.783 -47.361 1.00 98.69 175 ALA A O 1
ATOM 1426 N N . GLN A 1 176 ? 23.103 4.185 -46.477 1.00 98.62 176 GLN A N 1
ATOM 1427 C CA . GLN A 1 176 ? 22.677 4.758 -47.751 1.00 98.62 176 GLN A CA 1
ATOM 1428 C C . GLN A 1 176 ? 23.782 5.604 -48.400 1.00 98.62 176 GLN A C 1
ATOM 1430 O O . GLN A 1 176 ? 24.155 5.323 -49.537 1.00 98.62 176 GLN A O 1
ATOM 1435 N N . ALA A 1 177 ? 24.392 6.530 -47.655 1.00 98.44 177 ALA A N 1
ATOM 1436 C CA . ALA A 1 177 ? 25.535 7.313 -48.135 1.00 98.44 177 ALA A CA 1
ATOM 1437 C C . ALA A 1 177 ? 26.730 6.420 -48.538 1.00 98.44 177 ALA A C 1
ATOM 1439 O O . ALA A 1 177 ? 27.424 6.688 -49.520 1.00 98.44 177 ALA A O 1
ATOM 1440 N N . GLY A 1 178 ? 26.949 5.313 -47.815 1.00 98.56 178 GLY A N 1
ATOM 1441 C CA . GLY A 1 178 ? 27.944 4.301 -48.177 1.00 98.56 178 GLY A CA 1
ATOM 1442 C C . GLY A 1 178 ? 27.655 3.615 -49.518 1.00 98.56 178 GLY A C 1
ATOM 1443 O O . GLY A 1 178 ? 28.569 3.456 -50.326 1.00 98.56 178 GLY A O 1
ATOM 1444 N N . ARG A 1 179 ? 26.391 3.255 -49.789 1.00 98.56 179 ARG A N 1
ATOM 1445 C CA . ARG A 1 179 ? 25.968 2.680 -51.082 1.00 98.56 179 ARG A CA 1
ATOM 1446 C C . ARG A 1 179 ? 26.140 3.664 -52.239 1.00 98.56 179 ARG A C 1
ATOM 1448 O O . ARG A 1 179 ? 26.606 3.264 -53.299 1.00 98.56 179 ARG A O 1
ATOM 1455 N N . GLU A 1 180 ? 25.807 4.935 -52.032 1.00 98.62 180 GLU A N 1
ATOM 1456 C CA . GLU A 1 180 ? 25.949 5.991 -53.046 1.00 98.62 180 GLU A CA 1
ATOM 1457 C C . GLU A 1 180 ? 27.421 6.233 -53.417 1.00 98.62 180 GLU A C 1
ATOM 1459 O O . GLU A 1 180 ? 27.768 6.265 -54.598 1.00 98.62 180 GLU A O 1
ATOM 1464 N N . SER A 1 181 ? 28.308 6.298 -52.418 1.00 98.38 181 SER A N 1
ATOM 1465 C CA . SER A 1 181 ? 29.761 6.404 -52.620 1.00 98.38 181 SER A CA 1
ATOM 1466 C C . SER A 1 181 ? 30.352 5.186 -53.349 1.00 98.38 181 SER A C 1
ATOM 1468 O O . SER A 1 181 ? 31.192 5.329 -54.247 1.00 98.38 181 SER A O 1
ATOM 1470 N N . LEU A 1 182 ? 29.876 3.977 -53.022 1.00 98.62 182 LEU A N 1
ATOM 1471 C CA . LEU A 1 182 ? 30.286 2.752 -53.710 1.00 98.62 182 LEU A CA 1
ATOM 1472 C C . LEU A 1 182 ? 29.848 2.763 -55.181 1.00 98.62 182 LEU A C 1
ATOM 1474 O O . LEU A 1 182 ? 30.689 2.551 -56.049 1.00 98.62 182 LEU A O 1
ATOM 1478 N N . ALA A 1 183 ? 28.585 3.095 -55.466 1.00 98.44 183 ALA A N 1
ATOM 1479 C CA . ALA A 1 183 ? 28.061 3.183 -56.830 1.00 98.44 183 ALA A CA 1
ATOM 1480 C C . ALA A 1 183 ? 28.804 4.237 -57.676 1.00 98.44 183 ALA A C 1
ATOM 1482 O O . ALA A 1 183 ? 29.138 3.989 -58.836 1.00 98.44 183 ALA A O 1
ATOM 1483 N N . GLN A 1 184 ? 29.144 5.393 -57.093 1.00 98.31 184 GLN A N 1
ATOM 1484 C CA . GLN A 1 184 ? 29.970 6.404 -57.764 1.00 98.31 184 GLN A CA 1
ATOM 1485 C C . GLN A 1 184 ? 31.382 5.878 -58.077 1.00 98.31 184 GLN A C 1
ATOM 1487 O O . GLN A 1 184 ? 31.944 6.171 -59.135 1.00 98.31 184 GLN A O 1
ATOM 1492 N N . THR A 1 185 ? 31.968 5.101 -57.165 1.00 98.31 185 THR A N 1
ATOM 1493 C CA . THR A 1 185 ? 33.302 4.511 -57.343 1.00 98.31 185 THR A CA 1
ATOM 1494 C C . THR A 1 185 ? 33.290 3.416 -58.412 1.00 98.31 185 THR A C 1
ATOM 1496 O O . THR A 1 185 ? 34.154 3.412 -59.286 1.00 98.31 185 THR A O 1
ATOM 1499 N N . GLU A 1 186 ? 32.281 2.546 -58.403 1.00 98.38 186 GLU A N 1
ATOM 1500 C CA . GLU A 1 186 ? 32.054 1.499 -59.404 1.00 98.38 186 GLU A CA 1
ATOM 1501 C C . GLU A 1 186 ? 31.853 2.082 -60.813 1.00 98.38 186 GLU A C 1
ATOM 1503 O O . GLU A 1 186 ? 32.478 1.617 -61.770 1.00 98.38 186 GLU A O 1
ATOM 1508 N N . TYR A 1 187 ? 31.076 3.164 -60.940 1.00 98.31 187 TYR A N 1
ATOM 1509 C CA . TYR A 1 187 ? 30.906 3.894 -62.199 1.00 98.31 187 TYR A CA 1
ATOM 1510 C C . TYR A 1 187 ? 32.233 4.455 -62.736 1.00 98.31 187 TYR A C 1
ATOM 1512 O O . TYR A 1 187 ? 32.551 4.296 -63.918 1.00 98.31 187 TYR A O 1
ATOM 1520 N N . ARG A 1 188 ? 33.046 5.075 -61.867 1.00 98.12 188 ARG A N 1
ATOM 1521 C CA . ARG A 1 188 ? 34.372 5.599 -62.242 1.00 98.12 188 ARG A CA 1
ATOM 1522 C C . ARG A 1 188 ? 35.311 4.487 -62.705 1.00 98.12 188 ARG A C 1
ATOM 1524 O O . ARG A 1 188 ? 35.937 4.635 -63.749 1.00 98.12 188 ARG A O 1
ATOM 1531 N N . ILE A 1 189 ? 35.378 3.378 -61.963 1.00 98.25 189 ILE A N 1
ATOM 1532 C CA . ILE A 1 189 ? 36.194 2.211 -62.328 1.00 98.25 189 ILE A CA 1
ATOM 1533 C C . ILE A 1 189 ? 35.749 1.661 -63.686 1.00 98.25 189 ILE A C 1
ATOM 1535 O O . ILE A 1 189 ? 36.594 1.459 -64.552 1.00 98.25 189 ILE A O 1
ATOM 1539 N N . SER A 1 190 ? 34.443 1.482 -63.896 1.00 97.88 190 SER A N 1
ATOM 1540 C CA . SER A 1 190 ? 33.888 0.971 -65.157 1.00 97.88 190 SER A CA 1
ATOM 1541 C C . SER A 1 190 ? 34.246 1.873 -66.342 1.00 97.88 190 SER A C 1
ATOM 1543 O O . SER A 1 190 ? 34.760 1.389 -67.347 1.00 97.88 190 SER A O 1
ATOM 1545 N N . THR A 1 191 ? 34.081 3.192 -66.181 1.00 97.88 191 THR A N 1
ATOM 1546 C CA . THR A 1 191 ? 34.437 4.192 -67.204 1.00 97.88 191 THR A CA 1
ATOM 1547 C C . THR A 1 191 ? 35.920 4.104 -67.571 1.00 97.88 191 THR A C 1
ATOM 1549 O O . THR A 1 191 ? 36.260 3.964 -68.743 1.00 97.88 191 THR A O 1
ATOM 1552 N N . THR A 1 192 ? 36.815 4.101 -66.577 1.00 97.75 192 THR A N 1
ATOM 1553 C CA . THR A 1 192 ? 38.259 3.968 -66.816 1.00 97.75 192 THR A CA 1
ATOM 1554 C C . THR A 1 192 ? 38.609 2.620 -67.452 1.00 97.75 192 THR A C 1
ATOM 1556 O O . THR A 1 192 ? 39.414 2.572 -68.375 1.00 97.75 192 THR A O 1
ATOM 1559 N N . VAL A 1 193 ? 37.995 1.515 -67.027 1.00 97.88 193 VAL A N 1
ATOM 1560 C CA . VAL A 1 193 ? 38.215 0.195 -67.639 1.00 97.88 193 VAL A CA 1
ATOM 1561 C C . VAL A 1 193 ? 37.816 0.192 -69.120 1.00 97.88 193 VAL A C 1
ATOM 1563 O O . VAL A 1 193 ? 38.544 -0.362 -69.944 1.00 97.88 193 VAL A O 1
ATOM 1566 N N . ASP A 1 194 ? 36.713 0.841 -69.489 1.00 97.19 194 ASP A N 1
ATOM 1567 C CA . ASP A 1 194 ? 36.275 0.920 -70.884 1.00 97.19 194 ASP A CA 1
ATOM 1568 C C . ASP A 1 194 ? 37.150 1.864 -71.731 1.00 97.19 194 ASP A C 1
ATOM 1570 O O . ASP A 1 194 ? 37.519 1.505 -72.851 1.00 97.19 194 ASP A O 1
ATOM 1574 N N . GLU A 1 195 ? 37.607 2.997 -71.184 1.00 96.69 195 GLU A N 1
ATOM 1575 C CA . GLU A 1 195 ? 38.632 3.852 -71.812 1.00 96.69 195 GLU A CA 1
ATOM 1576 C C . GLU A 1 195 ? 39.937 3.089 -72.098 1.00 96.69 195 GLU A C 1
ATOM 1578 O O . GLU A 1 195 ? 40.581 3.296 -73.131 1.00 96.69 195 GLU A O 1
ATOM 1583 N N . TRP A 1 196 ? 40.357 2.202 -71.190 1.00 96.56 196 TRP A N 1
ATOM 1584 C CA . TRP A 1 196 ? 41.560 1.387 -71.374 1.00 96.56 196 TRP A CA 1
ATOM 1585 C C . TRP A 1 196 ? 41.365 0.344 -72.481 1.00 96.56 196 TRP A C 1
ATOM 1587 O O . TRP A 1 196 ? 42.215 0.267 -73.366 1.00 96.56 196 TRP A O 1
ATOM 1597 N N . LYS A 1 197 ? 40.225 -0.365 -72.520 1.00 96.31 197 LYS A N 1
ATOM 1598 C CA . LYS A 1 197 ? 39.879 -1.294 -73.620 1.00 96.31 197 LYS A CA 1
ATOM 1599 C C . LYS A 1 197 ? 39.830 -0.598 -74.986 1.00 96.31 197 LYS A C 1
ATOM 1601 O O . LYS A 1 197 ? 40.188 -1.196 -76.000 1.00 96.31 197 LYS A O 1
ATOM 1606 N N . VAL A 1 198 ? 39.358 0.652 -75.048 1.00 96.06 198 VAL A N 1
ATOM 1607 C CA . VAL A 1 198 ? 39.345 1.435 -76.297 1.00 96.06 198 VAL A CA 1
ATOM 1608 C C . VAL A 1 198 ? 40.770 1.763 -76.744 1.00 96.06 198 VAL A C 1
ATOM 1610 O O . VAL A 1 198 ? 41.102 1.536 -77.908 1.00 96.06 198 VAL A O 1
ATOM 1613 N N . ARG A 1 199 ? 41.630 2.233 -75.831 1.00 94.88 199 ARG A N 1
ATOM 1614 C CA . ARG A 1 199 ? 43.037 2.539 -76.142 1.00 94.88 199 ARG A CA 1
ATOM 1615 C C . ARG A 1 199 ? 43.844 1.298 -76.526 1.00 94.88 199 ARG A C 1
ATOM 1617 O O . ARG A 1 199 ? 44.649 1.377 -77.444 1.00 94.88 199 ARG A O 1
ATOM 1624 N N . GLU A 1 200 ? 43.593 0.156 -75.890 1.00 94.81 200 GLU A N 1
ATOM 1625 C CA . GLU A 1 200 ? 44.194 -1.137 -76.245 1.00 94.81 200 GLU A CA 1
ATOM 1626 C C . GLU A 1 200 ? 43.866 -1.534 -77.695 1.00 94.81 200 GLU A C 1
ATOM 1628 O O . GLU A 1 200 ? 44.769 -1.830 -78.476 1.00 94.81 200 GLU A O 1
ATOM 1633 N N . LYS A 1 201 ? 42.589 -1.448 -78.097 1.00 93.88 201 LYS A N 1
ATOM 1634 C CA . LYS A 1 201 ? 42.163 -1.713 -79.484 1.00 93.88 201 LYS A CA 1
ATOM 1635 C C . LYS A 1 201 ? 42.776 -0.737 -80.490 1.00 93.88 201 LYS A C 1
ATOM 1637 O O . LYS A 1 201 ? 43.176 -1.153 -81.574 1.00 93.88 201 LYS A O 1
ATOM 1642 N N . GLN A 1 202 ? 42.857 0.547 -80.139 1.00 93.00 202 GLN A N 1
ATOM 1643 C CA . GLN A 1 202 ? 43.514 1.554 -80.977 1.00 93.00 202 GLN A CA 1
ATOM 1644 C C . GLN A 1 202 ? 45.003 1.238 -81.149 1.00 93.00 202 GLN A C 1
ATOM 1646 O O . GLN A 1 202 ? 45.483 1.214 -82.281 1.00 93.00 202 GLN A O 1
ATOM 1651 N N . LEU A 1 203 ? 45.713 0.920 -80.063 1.00 92.44 203 LEU A N 1
ATOM 1652 C CA . LEU A 1 203 ? 47.128 0.554 -80.107 1.00 92.44 203 LEU A CA 1
ATOM 1653 C C . LEU A 1 203 ? 47.360 -0.687 -80.978 1.00 92.44 203 LEU A C 1
ATOM 1655 O O . LEU A 1 203 ? 48.224 -0.649 -81.845 1.00 92.44 203 LEU A O 1
ATOM 1659 N N . ALA A 1 204 ? 46.537 -1.731 -80.831 1.00 90.31 204 ALA A N 1
ATOM 1660 C CA . ALA A 1 204 ? 46.602 -2.913 -81.691 1.00 90.31 204 ALA A CA 1
ATOM 1661 C C . ALA A 1 204 ? 46.458 -2.552 -83.183 1.00 90.31 204 ALA A C 1
ATOM 1663 O O . ALA A 1 204 ? 47.265 -2.999 -83.996 1.00 90.31 204 ALA A O 1
ATOM 1664 N N . SER A 1 205 ? 45.506 -1.680 -83.542 1.00 90.69 205 SER A N 1
ATOM 1665 C CA . SER A 1 205 ? 45.339 -1.226 -84.933 1.00 90.69 205 SER A CA 1
ATOM 1666 C C . SER A 1 205 ? 46.518 -0.391 -85.457 1.00 90.69 205 SER A C 1
ATOM 1668 O O . SER A 1 205 ? 46.873 -0.503 -86.629 1.00 90.69 205 SER A O 1
ATOM 1670 N N . VAL A 1 206 ? 47.170 0.402 -84.595 1.00 89.56 206 VAL A N 1
ATOM 1671 C CA . VAL A 1 206 ? 48.390 1.150 -84.946 1.00 89.56 206 VAL A CA 1
ATOM 1672 C C . VAL A 1 206 ? 49.556 0.188 -85.171 1.00 89.56 206 VAL A C 1
ATOM 1674 O O . VAL A 1 206 ? 50.220 0.284 -86.196 1.00 89.56 206 VAL A O 1
ATOM 1677 N N . THR A 1 207 ? 49.760 -0.793 -84.289 1.00 89.31 207 THR A N 1
ATOM 1678 C CA . THR A 1 207 ? 50.816 -1.805 -84.444 1.00 89.31 207 THR A CA 1
ATOM 1679 C C . THR A 1 207 ? 50.598 -2.690 -85.679 1.00 89.31 207 THR A C 1
ATOM 1681 O O . THR A 1 207 ? 51.557 -3.040 -86.367 1.00 89.31 207 THR A O 1
ATOM 1684 N N . GLU A 1 208 ? 49.350 -3.029 -86.023 1.00 87.31 208 GLU A N 1
ATOM 1685 C CA . GLU A 1 208 ? 49.038 -3.711 -87.286 1.00 87.31 208 GLU A CA 1
ATOM 1686 C C . GLU A 1 208 ? 49.379 -2.848 -88.509 1.00 87.31 208 GLU A C 1
ATOM 1688 O O . GLU A 1 208 ? 49.972 -3.358 -89.464 1.00 87.31 208 GLU A O 1
ATOM 1693 N N . PHE A 1 209 ? 49.063 -1.550 -88.469 1.00 87.31 209 PHE A N 1
ATOM 1694 C CA . PHE A 1 209 ? 49.411 -0.600 -89.527 1.00 87.31 209 PHE A CA 1
ATOM 1695 C C . PHE A 1 209 ? 50.930 -0.426 -89.674 1.00 87.31 209 PHE A C 1
ATOM 1697 O O . PHE A 1 209 ? 51.444 -0.511 -90.788 1.00 87.31 209 PHE A O 1
ATOM 1704 N N . GLU A 1 210 ? 51.664 -0.260 -88.571 1.00 85.50 210 GLU A N 1
ATOM 1705 C CA . GLU A 1 210 ? 53.131 -0.188 -88.557 1.00 85.50 210 GLU A CA 1
ATOM 1706 C C . GLU A 1 210 ? 53.755 -1.456 -89.147 1.00 85.50 210 GLU A C 1
ATOM 1708 O O . GLU A 1 210 ? 54.626 -1.366 -90.009 1.00 85.50 210 GLU A O 1
ATOM 1713 N N . ARG A 1 211 ? 53.253 -2.644 -88.780 1.00 87.00 211 ARG A N 1
ATOM 1714 C CA . ARG A 1 211 ? 53.716 -3.924 -89.340 1.00 87.00 211 ARG A CA 1
ATOM 1715 C C . ARG A 1 211 ? 53.501 -4.006 -90.855 1.00 87.00 211 ARG A C 1
ATOM 1717 O O . ARG A 1 211 ? 54.383 -4.481 -91.573 1.00 87.00 211 ARG A O 1
ATOM 1724 N N . LEU A 1 212 ? 52.348 -3.548 -91.349 1.00 85.56 212 LEU A N 1
ATOM 1725 C CA . LEU A 1 212 ? 52.059 -3.487 -92.786 1.00 85.56 212 LEU A CA 1
ATOM 1726 C C . LEU A 1 212 ? 52.974 -2.476 -93.493 1.00 85.56 212 LEU A C 1
ATOM 1728 O O . LEU A 1 212 ? 53.559 -2.809 -94.522 1.00 85.56 212 LEU A O 1
ATOM 1732 N N . ALA A 1 213 ? 53.178 -1.289 -92.918 1.00 81.25 213 ALA A N 1
ATOM 1733 C CA . ALA A 1 213 ? 54.085 -0.278 -93.456 1.00 81.25 213 ALA A CA 1
ATOM 1734 C C . ALA A 1 213 ? 55.539 -0.781 -93.515 1.00 81.25 213 ALA A C 1
ATOM 1736 O O . ALA A 1 213 ? 56.205 -0.619 -94.537 1.00 81.25 213 ALA A O 1
ATOM 1737 N N . SER A 1 214 ? 56.022 -1.467 -92.474 1.00 80.56 214 SER A N 1
ATOM 1738 C CA . SER A 1 214 ? 57.345 -2.104 -92.472 1.00 80.56 214 SER A CA 1
ATOM 1739 C C . SER A 1 214 ? 57.478 -3.188 -93.546 1.00 80.56 214 SER A C 1
ATOM 1741 O O . SER A 1 214 ? 58.533 -3.287 -94.160 1.00 80.56 214 SER A O 1
ATOM 1743 N N . SER A 1 215 ? 56.420 -3.956 -93.841 1.00 77.50 215 SER A N 1
ATOM 1744 C CA . SER A 1 215 ? 56.456 -4.969 -94.915 1.00 77.50 215 SER A CA 1
ATOM 1745 C C . SER A 1 215 ? 56.496 -4.401 -96.341 1.00 77.50 215 SER A C 1
ATOM 1747 O O . SER A 1 215 ? 56.785 -5.137 -97.279 1.00 77.50 215 SER A O 1
ATOM 1749 N N . LEU A 1 216 ? 56.209 -3.105 -96.507 1.00 71.88 216 LEU A N 1
ATOM 1750 C CA . LEU A 1 216 ? 56.225 -2.398 -97.792 1.00 71.88 216 LEU A CA 1
ATOM 1751 C C . LEU A 1 216 ? 57.557 -1.683 -98.079 1.00 71.88 216 LEU A C 1
ATOM 1753 O O . LEU A 1 216 ? 57.712 -1.101 -99.152 1.00 71.88 216 LEU A O 1
ATOM 1757 N N . HIS A 1 217 ? 58.518 -1.719 -97.150 1.00 60.66 217 HIS A N 1
ATOM 1758 C CA . HIS A 1 217 ? 59.868 -1.212 -97.395 1.00 60.66 217 HIS A CA 1
ATOM 1759 C C . HIS A 1 217 ? 60.660 -2.235 -98.231 1.00 60.66 217 HIS A C 1
ATOM 1761 O O . HIS A 1 217 ? 60.747 -3.397 -97.825 1.00 60.66 217 HIS A O 1
ATOM 1767 N N . PRO A 1 218 ? 61.251 -1.848 -99.379 1.00 55.00 218 PRO A N 1
ATOM 1768 C CA . PRO A 1 218 ? 62.124 -2.739 -100.133 1.00 55.00 218 PRO A CA 1
ATOM 1769 C C . PRO A 1 218 ? 63.345 -3.132 -99.297 1.00 55.00 218 PRO A C 1
ATOM 1771 O O . PRO A 1 218 ? 63.946 -2.287 -98.635 1.00 55.00 218 PRO A O 1
ATOM 1774 N N . ALA A 1 219 ? 63.750 -4.399 -99.370 1.00 49.88 219 ALA A N 1
ATOM 1775 C CA . ALA A 1 219 ? 65.105 -4.763 -98.986 1.00 49.88 219 ALA A CA 1
ATOM 1776 C C . ALA A 1 219 ? 66.059 -4.184 -100.040 1.00 49.88 219 ALA A C 1
ATOM 1778 O O . ALA A 1 219 ? 65.981 -4.577 -101.206 1.00 49.88 219 ALA A O 1
ATOM 1779 N N . ASP A 1 220 ? 66.933 -3.256 -99.640 1.00 48.88 220 ASP A N 1
ATOM 1780 C CA . ASP A 1 220 ? 67.986 -2.733 -100.513 1.00 48.88 220 ASP A CA 1
ATOM 1781 C C . ASP A 1 220 ? 68.961 -3.862 -100.871 1.00 48.88 220 ASP A C 1
ATOM 1783 O O . ASP A 1 220 ? 69.871 -4.213 -100.117 1.00 48.88 220 ASP A O 1
ATOM 1787 N N . VAL A 1 221 ? 68.757 -4.436 -102.056 1.00 50.22 221 VAL A N 1
ATOM 1788 C CA . VAL A 1 221 ? 69.767 -5.221 -102.758 1.00 50.22 221 VAL A CA 1
ATOM 1789 C C . VAL A 1 221 ? 70.676 -4.232 -103.478 1.00 50.22 221 VAL A C 1
ATOM 1791 O O . VAL A 1 221 ? 70.400 -3.831 -104.607 1.00 50.22 221 VAL A O 1
ATOM 1794 N N . PHE A 1 222 ? 71.776 -3.863 -102.825 1.00 47.12 222 PHE A N 1
ATOM 1795 C CA . PHE A 1 222 ? 72.955 -3.338 -103.506 1.00 47.12 222 PHE A CA 1
ATOM 1796 C C . PHE A 1 222 ? 74.124 -4.295 -103.293 1.00 47.12 222 PHE A C 1
ATOM 1798 O O . PHE A 1 222 ? 74.759 -4.326 -102.243 1.00 47.12 222 PHE A O 1
ATOM 1805 N N . ASP A 1 223 ? 74.341 -5.096 -104.328 1.00 45.59 223 ASP A N 1
ATOM 1806 C CA . ASP A 1 223 ? 75.417 -6.066 -104.491 1.00 45.59 223 ASP A CA 1
ATOM 1807 C C . ASP A 1 223 ? 76.596 -5.348 -105.184 1.00 45.59 223 ASP A C 1
ATOM 1809 O O . ASP A 1 223 ? 76.477 -5.014 -106.367 1.00 45.59 223 ASP A O 1
ATOM 1813 N N . VAL A 1 224 ? 77.683 -5.051 -104.448 1.00 42.50 224 VAL A N 1
ATOM 1814 C CA . VAL A 1 224 ? 79.040 -4.690 -104.943 1.00 42.50 224 VAL A CA 1
ATOM 1815 C C . VAL A 1 224 ? 80.089 -5.118 -103.914 1.00 42.50 224 VAL A C 1
ATOM 1817 O O . VAL A 1 224 ? 79.963 -4.680 -102.749 1.00 42.50 224 VAL A O 1
#

pLDDT: mean 80.48, std 22.97, range [28.95, 98.75]

InterPro domains:
  IPR007128 Nuclear MIS12/MIND complex subunit PMF1/Nnf1 [PF03980] (81-180)
  IPR007128 Nuclear MIS12/MIND complex subunit PMF1/Nnf1 [PTHR15459] (38-215)

Sequence (224 aa):
LAVLVYTHTTVTVDRMNEATGDVSSQTTIPGSGSKPPEEKEARFKRLKLFDKVMQKSLEKFIDHARFASTFRPLYKKNPQKMESIHKQFIEELQRAIREDISRLIEEGSLEFKLNELDQLENAAKKNADPAWRPSGVPEQDFCSFLMPYYQKQEKYMRQELNKIQAENAALSQKAQAGRESLAQTEYRISTTVDEWKVREKQLASVTEFERLASSLHPADVFDV

Secondary structure (DSSP, 8-state):
---------PPPP------------------------GGG-----HHHHHHHHHHHHHHHHHHT--HHHHTHHHHTT-HHHHHHHHHHHHHHHHHHHHHHHHHHHHHTTHHHHHHHHHHHHHHHTT--SPPP---S-HHHHHHHHHHHHHHHHHHHHHHHHHHHHHHHHHHHHHHHHHHHHHHHHHHHHHHHHHHHHHHHHHHHHHHHHHHHHHHTSPP-----